Protein AF-A0A358MH42-F1 (afdb_monomer_lite)

Radius of gyration: 21.6 Å; chains: 1; bounding box: 54×31×57 Å

pLDDT: mean 80.06, std 13.06, range [44.31, 97.38]

Structure (mmCIF, N/CA/C/O backbone):
data_AF-A0A358MH42-F1
#
_entry.id   AF-A0A358MH42-F1
#
loop_
_atom_site.group_PDB
_atom_site.id
_atom_site.type_symbol
_atom_site.label_atom_id
_atom_site.label_alt_id
_atom_site.label_comp_id
_atom_site.label_asym_id
_atom_site.label_entity_id
_atom_site.label_seq_id
_atom_site.pdbx_PDB_ins_code
_atom_site.Cartn_x
_atom_site.Cartn_y
_atom_site.Cartn_z
_atom_site.occupancy
_atom_site.B_iso_or_equiv
_atom_site.auth_seq_id
_atom_site.auth_comp_id
_atom_site.auth_asym_id
_atom_site.auth_atom_id
_atom_site.pdbx_PDB_model_num
ATOM 1 N N . MET A 1 1 ? -0.714 -5.588 3.171 1.00 60.75 1 MET A N 1
ATOM 2 C CA . MET A 1 1 ? 0.429 -5.296 2.276 1.00 60.75 1 MET A CA 1
ATOM 3 C C . MET A 1 1 ? 0.662 -6.478 1.357 1.00 60.75 1 MET A C 1
ATOM 5 O O . MET A 1 1 ? 0.793 -7.595 1.853 1.00 60.75 1 MET A O 1
ATOM 9 N N . ALA A 1 2 ? 0.706 -6.250 0.047 1.00 71.06 2 ALA A N 1
ATOM 10 C CA . ALA A 1 2 ? 0.997 -7.281 -0.940 1.00 71.06 2 ALA A CA 1
ATOM 11 C C . ALA A 1 2 ? 2.429 -7.144 -1.482 1.00 71.06 2 ALA A C 1
ATOM 13 O O . ALA A 1 2 ? 2.977 -6.049 -1.606 1.00 71.06 2 ALA A O 1
ATOM 14 N N . THR A 1 3 ? 3.047 -8.280 -1.816 1.00 78.38 3 THR A N 1
ATOM 15 C CA . THR A 1 3 ? 4.240 -8.304 -2.671 1.00 78.38 3 THR A CA 1
ATOM 16 C C . THR A 1 3 ? 3.816 -8.762 -4.055 1.00 78.38 3 THR A C 1
ATOM 18 O O . THR A 1 3 ? 3.389 -9.903 -4.230 1.00 78.38 3 THR A O 1
ATOM 21 N N . ILE A 1 4 ? 3.938 -7.871 -5.030 1.00 81.44 4 ILE A N 1
ATOM 22 C CA . ILE A 1 4 ? 3.662 -8.139 -6.434 1.00 81.44 4 ILE A CA 1
ATOM 23 C C . ILE A 1 4 ? 4.980 -8.526 -7.090 1.00 81.44 4 ILE A C 1
ATOM 25 O O . ILE A 1 4 ? 5.970 -7.802 -7.008 1.00 81.44 4 ILE A O 1
ATOM 29 N N . ILE A 1 5 ? 4.997 -9.701 -7.707 1.00 80.31 5 ILE A N 1
ATOM 30 C CA . ILE A 1 5 ? 6.163 -10.217 -8.413 1.00 80.31 5 ILE A CA 1
ATOM 31 C C . ILE A 1 5 ? 5.870 -10.124 -9.899 1.00 80.31 5 ILE A C 1
ATOM 33 O O . ILE A 1 5 ? 4.836 -10.601 -10.372 1.00 80.31 5 ILE A O 1
ATOM 37 N N . GLU A 1 6 ? 6.799 -9.536 -10.630 1.00 80.94 6 GLU A N 1
ATOM 38 C CA . GLU A 1 6 ? 6.807 -9.612 -12.073 1.00 80.94 6 GLU A CA 1
ATOM 39 C C . GLU A 1 6 ? 6.957 -11.063 -12.530 1.00 80.94 6 GLU A C 1
ATOM 41 O O . GLU A 1 6 ? 7.927 -11.747 -12.205 1.00 80.94 6 GLU A O 1
ATOM 46 N N . THR A 1 7 ? 5.968 -11.561 -13.265 1.00 65.75 7 THR A N 1
ATOM 47 C CA . THR A 1 7 ? 5.968 -12.942 -13.784 1.00 65.75 7 THR A CA 1
ATOM 48 C C . THR A 1 7 ? 6.009 -13.000 -15.309 1.00 65.75 7 THR A C 1
ATOM 50 O O . THR A 1 7 ? 6.302 -14.050 -15.881 1.00 65.75 7 THR A O 1
ATOM 53 N N . THR A 1 8 ? 5.752 -11.867 -15.963 1.00 65.75 8 THR A N 1
ATOM 54 C CA . THR A 1 8 ? 5.828 -11.639 -17.410 1.00 65.75 8 THR A CA 1
ATOM 55 C C . THR A 1 8 ? 6.232 -10.190 -17.668 1.00 65.75 8 THR A C 1
ATOM 57 O O . THR A 1 8 ? 5.729 -9.319 -16.960 1.00 65.75 8 THR A O 1
ATOM 60 N N . GLU A 1 9 ? 7.054 -9.948 -18.692 1.00 64.56 9 GLU A N 1
ATOM 61 C CA . GLU A 1 9 ? 7.504 -8.612 -19.131 1.00 64.56 9 GLU A CA 1
ATOM 62 C C . GLU A 1 9 ? 6.363 -7.589 -19.101 1.00 64.56 9 GLU A C 1
ATOM 64 O O . GLU A 1 9 ? 5.323 -7.791 -19.752 1.00 64.56 9 GLU A O 1
ATOM 69 N N . ALA A 1 10 ? 6.531 -6.500 -18.350 1.00 59.22 10 ALA A N 1
ATOM 70 C CA . ALA A 1 10 ? 5.539 -5.442 -18.368 1.00 59.22 10 ALA A CA 1
ATOM 71 C C . ALA A 1 10 ? 5.624 -4.684 -19.709 1.00 59.22 10 ALA A C 1
ATOM 73 O O . ALA A 1 10 ? 6.703 -4.338 -20.180 1.00 59.22 10 ALA A O 1
ATOM 74 N N . PRO A 1 11 ? 4.500 -4.393 -20.381 1.00 61.94 11 PRO A N 1
ATOM 75 C CA . PRO A 1 11 ? 4.546 -3.573 -21.581 1.00 61.94 11 PRO A CA 1
ATOM 76 C C . PRO A 1 11 ? 4.889 -2.124 -21.213 1.00 61.94 11 PRO A C 1
ATOM 78 O O . PRO A 1 11 ? 4.261 -1.560 -20.316 1.00 61.94 11 PRO A O 1
ATOM 81 N N . PHE A 1 12 ? 5.787 -1.487 -21.979 1.00 63.41 12 PHE A N 1
ATOM 82 C CA . PHE A 1 12 ? 6.061 -0.043 -21.914 1.00 63.41 12 PHE A CA 1
ATOM 83 C C . PHE A 1 12 ? 4.844 0.778 -22.366 1.00 63.41 12 PHE A C 1
ATOM 85 O O . PHE A 1 12 ? 4.760 1.273 -23.493 1.00 63.41 12 PHE A O 1
ATOM 92 N N . SER A 1 13 ? 3.829 0.840 -21.513 1.00 62.94 13 SER A N 1
ATOM 93 C CA . SER A 1 13 ? 2.564 1.502 -21.793 1.00 62.94 13 SER A CA 1
ATOM 94 C C . SER A 1 13 ? 1.714 1.616 -20.532 1.00 62.94 13 SER A C 1
ATOM 96 O O . SER A 1 13 ? 1.881 0.883 -19.558 1.00 62.94 13 SER A O 1
ATOM 98 N N . ASN A 1 14 ? 0.700 2.469 -20.611 1.00 63.38 14 ASN A N 1
ATOM 99 C CA . ASN A 1 14 ? -0.359 2.567 -19.612 1.00 63.38 14 ASN A CA 1
ATOM 100 C C . ASN A 1 14 ? -1.286 1.332 -19.547 1.00 63.38 14 ASN A C 1
ATOM 102 O O . ASN A 1 14 ? -2.281 1.365 -18.828 1.00 63.38 14 ASN A O 1
ATOM 106 N N . THR A 1 15 ? -0.984 0.252 -20.281 1.00 72.12 15 THR A N 1
ATOM 107 C CA . THR A 1 15 ? -1.712 -1.025 -20.230 1.00 72.12 15 THR A CA 1
ATOM 108 C C . THR A 1 15 ? -1.002 -2.077 -19.376 1.00 72.12 15 THR A C 1
ATOM 110 O O . THR A 1 15 ? -1.299 -3.265 -19.512 1.00 72.12 15 THR A O 1
ATOM 113 N N . THR A 1 16 ? -0.031 -1.676 -18.546 1.00 78.94 16 THR A N 1
ATOM 114 C CA . THR A 1 16 ? 0.617 -2.592 -17.600 1.00 78.94 16 THR A CA 1
ATOM 115 C C . THR A 1 16 ? -0.416 -3.262 -16.680 1.00 78.94 16 THR A C 1
ATOM 117 O O . THR A 1 16 ? -1.332 -2.587 -16.200 1.00 78.94 16 THR A O 1
ATOM 120 N N . PRO A 1 17 ? -0.307 -4.580 -16.422 1.00 79.00 17 PRO A N 1
ATOM 121 C CA . PRO A 1 17 ? -1.162 -5.262 -15.455 1.00 79.00 17 PRO A CA 1
ATOM 122 C C . PRO A 1 17 ? -0.710 -5.033 -14.004 1.00 79.00 17 PRO A C 1
ATOM 124 O O . PRO A 1 17 ? -1.432 -5.404 -13.079 1.00 79.00 17 PRO A O 1
ATOM 127 N N . TYR A 1 18 ? 0.480 -4.462 -13.788 1.00 83.81 18 TYR A N 1
ATOM 128 C CA . TYR A 1 18 ? 1.051 -4.273 -12.461 1.00 83.81 18 TYR A CA 1
ATOM 129 C C . TYR A 1 18 ? 0.607 -2.936 -11.878 1.00 83.81 18 TYR A C 1
ATOM 131 O O . TYR A 1 18 ? 0.929 -1.880 -12.420 1.00 83.81 18 TYR A O 1
ATOM 139 N N . SER A 1 19 ? -0.115 -2.989 -10.761 1.00 85.12 19 SER A N 1
ATOM 140 C CA . SER A 1 19 ? -0.570 -1.817 -10.016 1.00 85.12 19 SER A CA 1
ATOM 141 C C . SER A 1 19 ? -0.110 -1.913 -8.571 1.00 85.12 19 SER A C 1
ATOM 143 O O . SER A 1 19 ? -0.310 -2.947 -7.945 1.00 85.12 19 SER A O 1
ATOM 145 N N . LEU A 1 20 ? 0.452 -0.833 -8.040 1.00 84.50 20 LEU A N 1
ATOM 146 C CA . LEU A 1 20 ? 0.862 -0.696 -6.647 1.00 84.50 20 LEU A CA 1
ATOM 147 C C . LEU A 1 20 ? -0.029 0.318 -5.927 1.00 84.50 20 LEU A C 1
ATOM 149 O O . LEU A 1 20 ? -0.307 1.403 -6.451 1.00 84.50 20 LEU A O 1
ATOM 153 N N . LEU A 1 21 ? -0.442 -0.037 -4.713 1.00 82.50 21 LEU A N 1
ATOM 154 C CA . LEU A 1 21 ? -1.013 0.888 -3.739 1.00 82.50 21 LEU A CA 1
ATOM 155 C C . LEU A 1 21 ? 0.066 1.303 -2.721 1.00 82.50 21 LEU A C 1
ATOM 157 O O . LEU A 1 21 ? 1.046 0.574 -2.537 1.00 82.50 21 LEU A O 1
ATOM 161 N N . PRO A 1 22 ? -0.086 2.455 -2.039 1.00 81.38 22 PRO A N 1
ATOM 162 C CA . PRO A 1 22 ? 0.751 2.793 -0.890 1.00 81.38 22 PRO A CA 1
ATOM 163 C C . PRO A 1 22 ? 0.807 1.647 0.136 1.00 81.38 22 PRO A C 1
ATOM 165 O O . PRO A 1 22 ? -0.223 1.154 0.586 1.00 81.38 22 PRO A O 1
ATOM 168 N N . GLY A 1 23 ? 2.018 1.213 0.493 1.00 77.25 23 GLY A N 1
ATOM 169 C CA . GLY A 1 23 ? 2.292 0.075 1.378 1.00 77.25 23 GLY A CA 1
ATOM 170 C C . GLY A 1 23 ? 2.602 -1.248 0.663 1.00 77.25 23 GLY A C 1
ATOM 171 O O . GLY A 1 23 ? 3.069 -2.187 1.311 1.00 77.25 23 GLY A O 1
ATOM 172 N N . ASP A 1 24 ? 2.393 -1.340 -0.651 1.00 82.06 24 ASP A N 1
ATOM 173 C CA . ASP A 1 24 ? 2.756 -2.522 -1.435 1.00 82.06 24 ASP A CA 1
ATOM 174 C C . ASP A 1 24 ? 4.220 -2.489 -1.896 1.00 82.06 24 ASP A C 1
ATOM 176 O O . ASP A 1 24 ? 4.858 -1.439 -2.019 1.00 82.06 24 ASP A O 1
ATOM 180 N N . ASN A 1 25 ? 4.751 -3.678 -2.184 1.00 85.69 25 ASN A N 1
ATOM 181 C CA . ASN A 1 25 ? 6.081 -3.854 -2.755 1.00 85.69 25 ASN A CA 1
ATOM 182 C C . ASN A 1 25 ? 5.980 -4.551 -4.110 1.00 85.69 25 ASN A C 1
ATOM 184 O O . ASN A 1 25 ? 5.266 -5.539 -4.263 1.00 85.69 25 ASN A O 1
ATOM 188 N N . PHE A 1 26 ? 6.755 -4.083 -5.074 1.00 89.19 26 PHE A N 1
ATOM 189 C CA . PHE A 1 26 ? 6.978 -4.732 -6.354 1.00 89.19 26 PHE A CA 1
ATOM 190 C C . PHE A 1 26 ? 8.376 -5.338 -6.381 1.00 89.19 26 PHE A C 1
ATOM 192 O O . PHE A 1 26 ? 9.325 -4.716 -5.902 1.00 89.19 26 PHE A O 1
ATOM 199 N N . ARG A 1 27 ? 8.524 -6.519 -6.977 1.00 88.12 27 ARG A N 1
ATOM 200 C CA . ARG A 1 27 ? 9.821 -7.106 -7.323 1.00 88.12 27 ARG A CA 1
ATOM 201 C C . ARG A 1 27 ? 9.825 -7.473 -8.797 1.00 88.12 27 ARG A C 1
ATOM 203 O O . ARG A 1 27 ? 8.953 -8.225 -9.226 1.00 88.12 27 ARG A O 1
ATOM 210 N N . GLY A 1 28 ? 10.822 -6.979 -9.518 1.00 86.12 28 GLY A N 1
ATOM 211 C CA . GLY A 1 28 ? 10.985 -7.210 -10.949 1.00 86.12 28 GLY A CA 1
ATOM 212 C C . GLY A 1 28 ? 12.426 -7.493 -11.332 1.00 86.12 28 GLY A C 1
ATOM 213 O O . GLY A 1 28 ? 13.344 -7.419 -10.500 1.00 86.12 28 GLY A O 1
ATOM 214 N N . THR A 1 29 ? 12.616 -7.828 -12.600 1.00 81.69 29 THR A N 1
ATOM 215 C CA . THR A 1 29 ? 13.941 -8.038 -13.176 1.00 81.69 29 THR A CA 1
ATOM 216 C C . THR A 1 29 ? 14.040 -7.299 -14.485 1.00 81.69 29 THR A C 1
ATOM 218 O O . THR A 1 29 ? 13.351 -7.661 -15.423 1.00 81.69 29 THR A O 1
ATOM 221 N N . VAL A 1 30 ? 14.993 -6.378 -14.580 1.00 78.00 30 VAL A N 1
ATOM 222 C CA . VAL A 1 30 ? 15.308 -5.739 -15.852 1.00 78.00 30 VAL A CA 1
ATOM 223 C C . VAL A 1 30 ? 16.603 -6.298 -16.416 1.00 78.00 30 VAL A C 1
ATOM 225 O O . VAL A 1 30 ? 17.635 -6.331 -15.740 1.00 78.00 30 VAL A O 1
ATOM 228 N N . GLY A 1 31 ? 16.575 -6.762 -17.659 1.00 65.50 31 GLY A N 1
ATOM 229 C CA . GLY A 1 31 ? 17.572 -7.678 -18.183 1.00 65.50 31 GLY A CA 1
ATOM 230 C C . GLY A 1 31 ? 17.871 -7.624 -19.668 1.00 65.50 31 GLY A C 1
ATOM 231 O O . GLY A 1 31 ? 18.372 -8.613 -20.188 1.00 65.50 31 GLY A O 1
ATOM 232 N N . SER A 1 32 ? 17.660 -6.515 -20.375 1.00 66.38 32 SER A N 1
ATOM 233 C CA . SER A 1 32 ? 18.262 -6.292 -21.701 1.00 66.38 32 SER A CA 1
ATOM 234 C C . SER A 1 32 ? 18.071 -4.851 -22.186 1.00 66.38 32 SER A C 1
ATOM 236 O O . SER A 1 32 ? 17.330 -4.072 -21.596 1.00 66.38 32 SER A O 1
ATOM 238 N N . PHE A 1 33 ? 18.741 -4.474 -23.281 1.00 59.78 33 PHE A N 1
ATOM 239 C CA . PHE A 1 33 ? 18.420 -3.231 -23.989 1.00 59.78 33 PHE A CA 1
ATOM 240 C C . PHE A 1 33 ? 17.019 -3.366 -24.61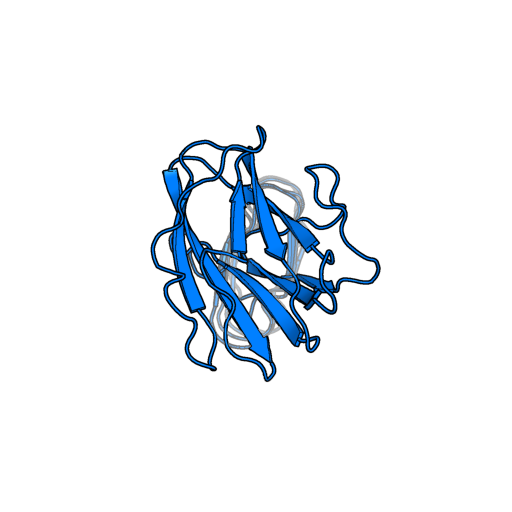1 1.00 59.78 33 PHE A C 1
ATOM 242 O O . PHE A 1 33 ? 16.851 -4.120 -25.567 1.00 59.78 33 PHE A O 1
ATOM 249 N N . GLY A 1 34 ? 16.036 -2.631 -24.084 1.00 64.31 34 GLY A N 1
ATOM 250 C CA . GLY A 1 34 ? 14.649 -2.634 -24.572 1.00 64.31 34 GLY A CA 1
ATOM 251 C C . GLY A 1 34 ? 13.634 -3.283 -23.631 1.00 64.31 34 GLY A C 1
ATOM 252 O O . GLY A 1 34 ? 12.441 -3.107 -23.859 1.00 64.31 34 GLY A O 1
ATOM 253 N N . ASP A 1 35 ? 14.109 -3.951 -22.584 1.00 75.00 35 ASP A N 1
ATOM 254 C CA . ASP A 1 35 ? 13.300 -4.370 -21.443 1.00 75.00 35 ASP A CA 1
ATOM 255 C C . ASP A 1 35 ? 12.886 -3.130 -20.635 1.00 75.00 35 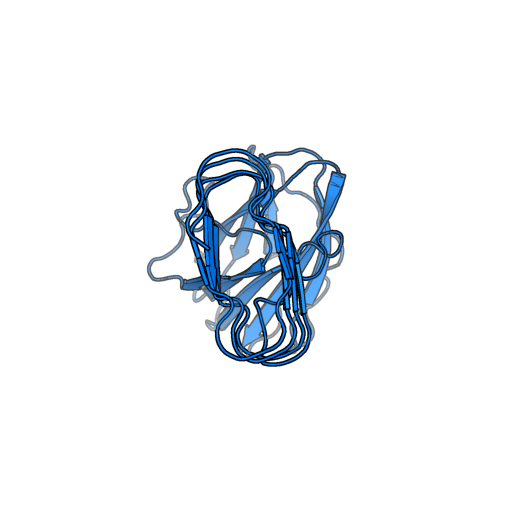ASP A C 1
ATOM 257 O O . ASP A 1 35 ? 13.716 -2.245 -20.387 1.00 75.00 35 ASP A O 1
ATOM 261 N N . GLN A 1 36 ? 11.597 -2.994 -20.340 1.00 80.50 36 GLN A N 1
ATOM 262 C CA . GLN A 1 36 ? 11.037 -1.821 -19.683 1.00 80.50 36 GLN A CA 1
ATOM 263 C C . GLN A 1 36 ? 9.832 -2.201 -18.843 1.00 80.50 36 GLN A C 1
ATOM 265 O O . GLN A 1 36 ? 8.755 -2.455 -19.378 1.00 80.50 36 GLN A O 1
ATOM 270 N N . ASP A 1 37 ? 9.980 -2.053 -17.537 1.00 83.94 37 ASP A N 1
ATOM 271 C CA . ASP A 1 37 ? 8.937 -2.419 -16.603 1.00 83.94 37 ASP A CA 1
ATOM 272 C C . ASP A 1 37 ? 8.159 -1.182 -16.197 1.00 83.94 37 ASP A C 1
ATOM 274 O O . ASP A 1 37 ? 8.671 -0.309 -15.491 1.00 83.94 37 ASP A O 1
ATOM 278 N N . THR A 1 38 ? 6.915 -1.082 -16.658 1.00 87.50 38 THR A N 1
ATOM 279 C CA . THR A 1 38 ? 5.987 -0.032 -16.241 1.00 87.50 38 THR A CA 1
ATOM 280 C C . THR A 1 38 ? 5.061 -0.558 -15.145 1.00 87.50 38 THR A C 1
ATOM 282 O O . THR A 1 38 ? 4.426 -1.596 -15.303 1.00 87.50 38 THR A O 1
ATOM 285 N N . ILE A 1 39 ? 4.934 0.185 -14.049 1.00 89.44 39 ILE A N 1
ATOM 286 C CA . ILE A 1 39 ? 4.094 -0.117 -12.888 1.00 89.44 39 ILE A CA 1
ATOM 287 C C . ILE A 1 39 ? 3.137 1.056 -12.668 1.00 89.44 39 ILE A C 1
ATOM 289 O O . ILE A 1 39 ? 3.568 2.206 -12.570 1.00 89.44 39 ILE A O 1
ATOM 293 N N . ALA A 1 40 ? 1.839 0.774 -12.595 1.00 89.56 40 ALA A N 1
ATOM 294 C CA . ALA A 1 40 ? 0.808 1.754 -12.280 1.00 89.56 40 ALA A CA 1
ATOM 295 C C . ALA A 1 40 ? 0.788 2.060 -10.774 1.00 89.56 40 ALA A C 1
ATOM 297 O O . ALA A 1 40 ? 0.828 1.153 -9.952 1.00 89.56 40 ALA A O 1
ATOM 298 N N . LEU A 1 41 ? 0.691 3.334 -10.407 1.00 89.06 41 LEU A N 1
ATOM 299 C CA . LEU A 1 41 ? 0.581 3.827 -9.036 1.00 89.06 41 LEU A CA 1
ATOM 300 C C . LEU A 1 41 ? -0.714 4.636 -8.924 1.00 89.06 41 LEU A C 1
ATOM 302 O O . LEU A 1 41 ? -0.873 5.628 -9.636 1.00 89.06 41 LEU A O 1
ATOM 306 N N . SER A 1 42 ? -1.635 4.242 -8.047 1.00 85.38 42 SER A N 1
ATOM 307 C CA . SER A 1 42 ? -2.878 4.997 -7.816 1.00 85.38 42 SER A CA 1
ATOM 308 C C . SER A 1 42 ? -2.693 5.978 -6.660 1.00 85.38 42 SER A C 1
ATOM 310 O O . SER A 1 42 ? -2.567 5.546 -5.519 1.00 85.38 42 SER A O 1
ATOM 312 N N . LEU A 1 43 ? -2.662 7.282 -6.953 1.00 86.31 43 LEU A N 1
ATOM 313 C CA . LEU A 1 43 ? -2.287 8.336 -6.001 1.00 86.31 43 LEU A CA 1
ATOM 314 C C . LEU A 1 43 ? -3.381 9.402 -5.863 1.00 86.31 43 LEU A C 1
ATOM 316 O O . LEU A 1 43 ? -4.148 9.649 -6.799 1.00 86.31 43 LEU A O 1
ATOM 320 N N . LEU A 1 44 ? -3.437 10.058 -4.704 1.00 83.56 44 LEU A N 1
ATOM 321 C CA . LEU A 1 44 ? -4.395 11.117 -4.378 1.00 83.56 44 LEU A CA 1
ATOM 322 C C . LEU A 1 44 ? -3.742 12.501 -4.483 1.00 83.56 44 LEU A C 1
ATOM 324 O O . LEU A 1 44 ? -2.602 12.690 -4.074 1.00 83.56 44 LEU A O 1
ATOM 328 N N . ALA A 1 45 ? -4.464 13.481 -5.035 1.00 8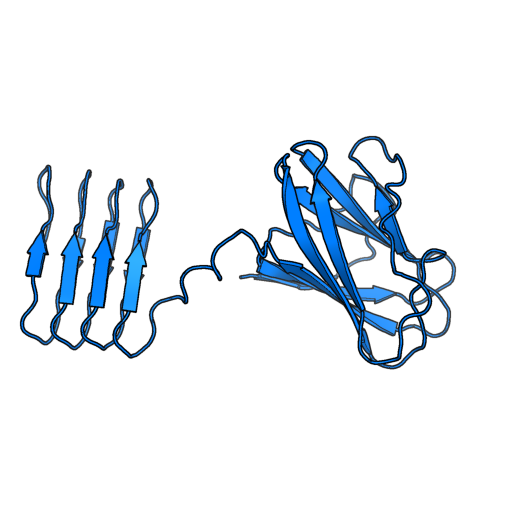3.75 45 ALA A N 1
ATOM 329 C CA . ALA A 1 45 ? -3.980 14.853 -5.185 1.00 83.75 45 ALA A CA 1
ATOM 330 C C . ALA A 1 45 ? -3.583 15.469 -3.840 1.00 83.75 45 ALA A C 1
ATOM 332 O O . ALA A 1 45 ? -4.373 15.456 -2.902 1.00 83.75 45 ALA A O 1
ATOM 333 N N . GLY A 1 46 ? -2.421 16.116 -3.795 1.00 81.25 46 GLY A N 1
ATOM 334 C CA . GLY A 1 46 ? -1.945 16.847 -2.621 1.00 81.25 46 GLY A CA 1
ATOM 335 C C . GLY A 1 46 ? -1.210 15.988 -1.592 1.00 81.25 46 GLY A C 1
ATOM 336 O O . GLY A 1 46 ? -0.466 16.551 -0.791 1.00 81.25 46 GLY A O 1
ATOM 337 N N . GLU A 1 47 ? -1.330 14.662 -1.667 1.00 82.81 47 GLU A N 1
ATOM 338 C CA . GLU A 1 47 ? -0.601 13.740 -0.798 1.00 82.81 47 GLU A CA 1
ATOM 339 C C . GLU A 1 47 ? 0.856 13.602 -1.238 1.00 82.81 47 GLU A C 1
ATOM 341 O O . GLU A 1 47 ? 1.178 13.657 -2.433 1.00 82.81 47 GLU A O 1
ATOM 346 N N . THR A 1 48 ? 1.752 13.449 -0.261 1.00 84.75 48 THR A N 1
ATOM 347 C CA . THR A 1 48 ? 3.185 13.262 -0.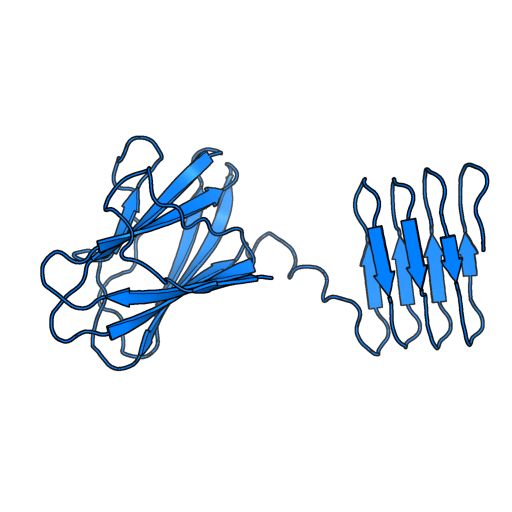503 1.00 84.75 48 THR A CA 1
ATOM 348 C C . THR A 1 48 ? 3.555 11.824 -0.228 1.00 84.75 48 THR A C 1
ATOM 350 O O . THR A 1 48 ? 3.486 11.391 0.908 1.00 84.75 48 THR A O 1
ATOM 353 N N . TYR A 1 49 ? 4.010 11.128 -1.263 1.00 85.44 49 TYR A N 1
ATOM 354 C CA . TYR A 1 49 ? 4.446 9.740 -1.222 1.00 85.44 49 TYR A CA 1
ATOM 355 C C . TYR A 1 49 ? 5.966 9.651 -1.160 1.00 85.44 49 TYR A C 1
ATOM 357 O O . TYR A 1 49 ? 6.666 10.476 -1.744 1.00 85.44 49 TYR A O 1
ATOM 365 N N . GLU A 1 50 ? 6.488 8.632 -0.499 1.00 86.25 50 GLU A N 1
ATOM 366 C CA . GLU A 1 50 ? 7.886 8.238 -0.537 1.00 86.25 50 GLU A CA 1
ATOM 367 C C . GLU A 1 50 ? 8.022 7.016 -1.456 1.00 86.25 50 GLU A C 1
ATOM 369 O O . GLU A 1 50 ? 7.417 5.971 -1.241 1.00 86.25 50 GLU A O 1
ATOM 374 N N . ILE A 1 51 ? 8.792 7.160 -2.530 1.00 86.94 51 ILE A N 1
ATOM 375 C CA . ILE A 1 51 ? 9.026 6.114 -3.525 1.00 86.94 51 ILE A CA 1
ATOM 376 C C . ILE A 1 51 ? 10.442 5.596 -3.321 1.00 86.94 51 ILE A C 1
ATOM 378 O O . ILE A 1 51 ? 11.393 6.370 -3.455 1.00 86.94 51 ILE A O 1
ATOM 382 N N . SER A 1 52 ? 10.587 4.302 -3.033 1.00 85.62 52 SER A N 1
ATOM 383 C CA . SER A 1 52 ? 11.881 3.645 -2.863 1.00 85.62 52 SER A CA 1
ATOM 384 C C . SER A 1 52 ? 12.141 2.621 -3.962 1.00 85.62 52 SER A C 1
ATOM 386 O O . SER A 1 52 ? 11.290 1.802 -4.291 1.00 85.62 52 SER A O 1
ATOM 388 N N . LEU A 1 53 ? 13.340 2.654 -4.530 1.00 84.69 53 LEU A N 1
ATOM 389 C CA . LEU A 1 53 ? 13.832 1.731 -5.541 1.00 84.69 53 LEU A CA 1
ATOM 390 C C . LEU A 1 53 ? 15.152 1.136 -5.059 1.00 84.69 53 LEU A C 1
ATOM 392 O O . LEU A 1 53 ? 16.140 1.850 -4.893 1.00 84.69 53 LEU A O 1
ATOM 396 N N . VAL A 1 54 ? 15.200 -0.178 -4.884 1.00 82.25 54 VAL A N 1
ATOM 397 C CA . VAL A 1 54 ? 16.398 -0.900 -4.446 1.00 82.25 54 VAL A CA 1
ATOM 398 C C . VAL A 1 54 ? 16.793 -1.902 -5.520 1.00 82.25 54 VAL A C 1
ATOM 400 O O . VAL A 1 54 ? 15.960 -2.659 -5.995 1.00 82.25 54 VAL A O 1
ATOM 403 N N . SER A 1 55 ? 18.065 -1.921 -5.909 1.00 77.25 55 SER A N 1
ATOM 404 C CA . SER A 1 55 ? 18.609 -2.863 -6.895 1.00 77.25 55 SER A CA 1
ATOM 405 C C . SER A 1 55 ? 19.552 -3.860 -6.231 1.00 77.25 55 SER A C 1
ATOM 407 O O . SER A 1 55 ? 20.418 -3.444 -5.455 1.00 77.25 55 SER A O 1
ATOM 409 N N . SER A 1 56 ? 19.479 -5.142 -6.585 1.00 70.19 56 SER A N 1
ATOM 410 C CA . SER A 1 56 ? 20.474 -6.125 -6.151 1.00 70.19 56 SER A CA 1
ATOM 411 C C . SER A 1 56 ? 21.621 -6.216 -7.175 1.00 70.19 56 SER A C 1
ATOM 413 O O . SER A 1 56 ? 21.497 -6.753 -8.269 1.00 70.19 56 SER A O 1
ATOM 415 N N . GLY A 1 57 ? 22.787 -5.664 -6.825 1.00 57.62 57 GLY A N 1
ATOM 416 C CA . GLY A 1 57 ? 24.055 -6.051 -7.459 1.00 57.62 57 GLY A CA 1
ATOM 417 C C . GLY A 1 57 ? 24.555 -5.277 -8.689 1.00 57.62 57 GLY A C 1
ATOM 418 O O . GLY A 1 57 ? 25.620 -5.645 -9.182 1.00 57.62 57 GLY A O 1
ATOM 419 N N . ILE A 1 58 ? 23.901 -4.208 -9.173 1.00 53.44 58 ILE A N 1
ATOM 420 C CA . ILE A 1 58 ? 24.452 -3.356 -10.256 1.00 53.44 58 ILE A CA 1
ATOM 421 C C . ILE A 1 58 ? 24.197 -1.856 -10.006 1.00 53.44 58 ILE A C 1
ATOM 423 O O . ILE A 1 58 ? 23.164 -1.456 -9.483 1.00 53.44 58 ILE A O 1
ATOM 427 N N . THR A 1 59 ? 25.173 -1.022 -10.379 1.00 56.56 59 THR A N 1
ATOM 428 C CA . THR A 1 59 ? 25.171 0.455 -10.367 1.00 56.56 59 THR A CA 1
ATOM 429 C C . THR A 1 59 ? 24.699 1.050 -11.709 1.00 56.56 59 THR A C 1
ATOM 431 O O . THR A 1 59 ? 25.150 0.564 -12.743 1.00 56.56 59 THR A O 1
ATOM 434 N N . PRO A 1 60 ? 24.051 2.226 -11.761 1.00 59.44 60 PRO A N 1
ATOM 435 C CA . PRO A 1 60 ? 22.839 2.569 -11.044 1.00 59.44 60 PRO A CA 1
ATOM 436 C C . PRO A 1 60 ? 21.685 2.923 -11.986 1.00 59.44 60 PRO A C 1
ATOM 438 O O . PRO A 1 60 ? 21.871 3.618 -12.992 1.00 59.44 60 PRO A O 1
ATOM 441 N N . PHE A 1 61 ? 20.469 2.568 -11.572 1.00 61.66 61 PHE A N 1
ATOM 442 C CA . PHE A 1 61 ? 19.287 3.289 -12.026 1.00 61.66 61 PHE A CA 1
ATOM 443 C C . PHE A 1 61 ? 19.537 4.797 -11.851 1.00 61.66 61 PHE A C 1
ATOM 445 O O 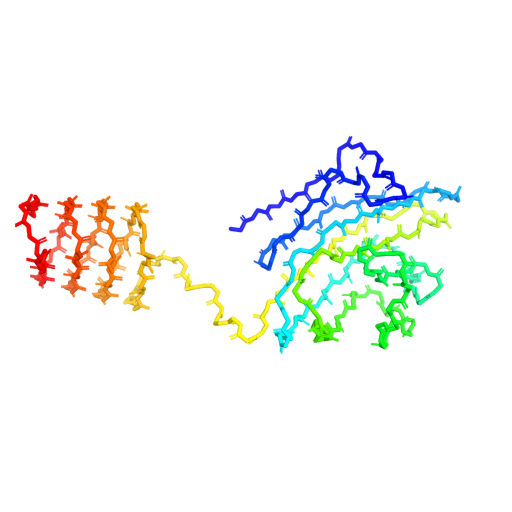. PHE A 1 61 ? 20.111 5.250 -10.862 1.00 61.66 61 PHE A O 1
ATOM 452 N N . ASN A 1 62 ? 19.229 5.587 -12.865 1.00 61.72 62 ASN A N 1
ATOM 453 C CA . ASN A 1 62 ? 19.413 7.033 -12.839 1.00 61.72 62 ASN A CA 1
ATOM 454 C C . ASN A 1 62 ? 18.271 7.675 -13.626 1.00 61.72 62 ASN A C 1
ATOM 456 O O . ASN A 1 62 ? 17.478 6.966 -14.244 1.00 61.72 62 ASN A O 1
ATOM 460 N N . SER A 1 63 ? 18.192 9.005 -13.638 1.00 60.50 63 SER A N 1
ATOM 461 C CA . SER A 1 63 ? 17.132 9.735 -14.350 1.00 60.50 63 SER A CA 1
ATOM 462 C C . SER A 1 63 ? 17.063 9.472 -15.866 1.00 60.50 63 SER A C 1
ATOM 464 O O . SER A 1 63 ? 16.137 9.943 -16.515 1.00 60.50 63 SER A O 1
ATOM 466 N N . GLY A 1 64 ? 18.044 8.780 -16.455 1.00 69.62 64 GLY A N 1
ATOM 467 C CA . GLY A 1 64 ? 18.011 8.307 -17.841 1.00 69.62 64 GLY A CA 1
ATOM 468 C C . GLY A 1 64 ? 17.347 6.940 -18.040 1.00 69.62 64 GLY A C 1
ATOM 469 O O . GLY A 1 64 ? 17.061 6.586 -19.177 1.00 69.62 64 GLY A O 1
ATOM 470 N N . ASN A 1 65 ? 17.093 6.185 -16.968 1.00 75.75 65 ASN A N 1
ATOM 471 C CA . ASN A 1 65 ? 16.558 4.818 -17.015 1.00 75.75 65 ASN A CA 1
ATOM 472 C C . ASN A 1 65 ? 15.391 4.604 -16.037 1.00 75.75 65 ASN A C 1
ATOM 474 O O . ASN A 1 65 ? 14.898 3.489 -15.916 1.00 75.75 65 ASN A O 1
ATOM 478 N N . VAL A 1 66 ? 14.964 5.644 -15.321 1.00 81.19 66 VAL A N 1
ATOM 479 C CA . VAL A 1 66 ? 13.802 5.611 -14.429 1.00 81.19 66 VAL A CA 1
ATOM 480 C C . VAL A 1 66 ? 12.960 6.847 -14.677 1.00 81.19 66 VAL A C 1
ATOM 482 O O . VAL A 1 66 ? 13.475 7.967 -14.662 1.00 81.19 66 VAL A O 1
ATOM 485 N N . PHE A 1 67 ? 11.665 6.637 -14.888 1.00 83.38 67 PHE A N 1
ATOM 486 C CA . PHE A 1 67 ? 10.726 7.695 -15.237 1.00 83.38 67 PHE A CA 1
ATOM 487 C C . PHE A 1 67 ? 9.440 7.548 -14.442 1.00 83.38 67 PHE A C 1
ATOM 489 O O . PHE A 1 67 ? 8.927 6.446 -14.282 1.00 83.38 67 PHE A O 1
ATOM 496 N N . LEU A 1 68 ? 8.883 8.674 -14.008 1.00 87.69 68 LEU A N 1
ATOM 497 C CA . LEU A 1 68 ? 7.492 8.752 -13.592 1.00 87.69 68 LEU A CA 1
ATOM 498 C C . LEU A 1 68 ? 6.731 9.493 -14.683 1.00 87.69 68 LEU A C 1
ATOM 500 O O . LEU A 1 68 ? 7.185 10.537 -15.154 1.00 87.69 68 LEU A O 1
ATOM 504 N N . THR A 1 69 ? 5.589 8.966 -15.093 1.00 88.12 69 THR A N 1
ATOM 505 C CA . THR A 1 69 ? 4.696 9.638 -16.039 1.00 88.12 69 THR A CA 1
ATOM 506 C C . THR A 1 69 ? 3.293 9.756 -15.467 1.00 88.12 69 THR A C 1
ATOM 508 O O . THR A 1 69 ? 2.890 8.951 -14.628 1.00 88.12 69 THR A O 1
ATOM 511 N N . ASP A 1 70 ? 2.554 10.779 -15.885 1.00 85.50 70 ASP A N 1
ATOM 512 C CA . ASP A 1 70 ? 1.117 10.857 -15.619 1.00 85.50 70 ASP A CA 1
ATOM 513 C C . ASP A 1 70 ? 0.322 9.899 -16.532 1.00 85.50 70 ASP A C 1
ATOM 515 O O . ASP A 1 70 ? 0.867 9.244 -17.427 1.00 85.50 70 ASP A O 1
ATOM 519 N N . GLY A 1 71 ? -1.000 9.851 -16.348 1.00 77.94 71 GLY A N 1
ATOM 520 C CA . GLY A 1 71 ? -1.904 9.070 -17.199 1.00 77.94 71 GLY A CA 1
ATOM 521 C C . GLY A 1 71 ? -1.934 9.469 -18.682 1.00 77.94 71 GLY A C 1
ATOM 522 O O . GLY A 1 71 ? -2.529 8.756 -19.491 1.00 77.94 71 GLY A O 1
ATOM 523 N N . LEU A 1 72 ? -1.294 10.583 -19.049 1.00 80.56 72 LEU A N 1
ATOM 524 C CA . LEU A 1 72 ? -1.163 11.103 -20.411 1.00 80.56 72 LEU A CA 1
ATOM 525 C C . LEU A 1 72 ? 0.253 10.901 -20.981 1.00 80.56 72 LEU A C 1
ATOM 527 O O . LEU A 1 72 ? 0.561 11.430 -22.050 1.00 80.56 72 LEU A O 1
ATOM 531 N N . SER A 1 73 ? 1.103 10.130 -20.292 1.00 78.50 73 SER A N 1
ATOM 532 C CA . SER A 1 73 ? 2.504 9.875 -20.654 1.00 78.50 73 SER A CA 1
ATOM 533 C C . SER A 1 73 ? 3.411 11.113 -20.607 1.00 78.50 73 SER A C 1
ATOM 535 O O . SER A 1 73 ? 4.508 11.105 -21.171 1.00 78.50 73 SER A O 1
ATOM 537 N N . THR A 1 74 ? 3.000 12.177 -19.913 1.00 84.19 74 THR A N 1
ATOM 538 C CA . THR A 1 74 ? 3.870 13.320 -19.624 1.00 84.19 74 THR A CA 1
ATOM 539 C C . THR A 1 74 ? 4.897 12.899 -18.586 1.00 84.19 74 THR A C 1
ATOM 541 O O . THR A 1 74 ? 4.529 12.464 -17.496 1.00 84.19 74 THR A O 1
ATOM 544 N N . VAL A 1 75 ? 6.187 13.049 -18.895 1.00 82.81 75 VAL A N 1
ATOM 545 C CA . VAL A 1 75 ? 7.258 12.786 -17.924 1.00 82.81 75 VAL A CA 1
ATOM 546 C C . VAL A 1 75 ? 7.183 13.806 -16.798 1.00 82.81 75 VAL A C 1
ATOM 548 O O . VAL A 1 75 ? 7.298 15.013 -17.019 1.00 82.81 75 VAL A O 1
ATOM 551 N N . ILE A 1 76 ? 7.028 13.298 -15.584 1.00 82.31 76 ILE A N 1
ATOM 552 C CA . ILE A 1 76 ? 7.080 14.071 -14.358 1.00 82.31 76 ILE A CA 1
ATOM 553 C C . ILE A 1 76 ? 8.529 14.047 -13.875 1.00 82.31 76 ILE A C 1
ATOM 555 O O . ILE A 1 76 ? 9.059 12.972 -13.580 1.00 82.31 76 ILE A O 1
ATOM 559 N N . PRO A 1 77 ? 9.201 15.206 -13.795 1.00 69.69 77 PRO A N 1
ATOM 560 C CA . PRO A 1 77 ? 10.550 15.270 -13.269 1.00 69.69 77 PRO A CA 1
ATOM 561 C C . PRO A 1 77 ? 10.511 14.970 -11.771 1.00 69.69 77 PRO A C 1
ATOM 563 O O . PRO A 1 77 ? 10.237 15.841 -10.948 1.00 69.69 77 PRO A O 1
ATOM 566 N N . VAL A 1 78 ? 10.794 13.723 -11.415 1.00 66.38 78 VAL A N 1
ATOM 567 C CA . VAL A 1 78 ? 11.050 13.346 -10.029 1.00 66.38 78 VAL A CA 1
ATOM 568 C C . VAL A 1 78 ? 12.511 13.673 -9.752 1.00 66.38 78 VAL A C 1
ATOM 570 O O . VAL A 1 78 ? 13.432 13.035 -10.270 1.00 66.38 78 VAL A O 1
ATOM 573 N N . PHE A 1 79 ? 12.735 14.753 -9.009 1.00 55.09 79 PHE A N 1
ATOM 574 C CA . PHE A 1 79 ? 14.079 15.204 -8.682 1.00 55.09 79 PHE A CA 1
ATOM 575 C C . PHE A 1 79 ? 14.766 14.197 -7.753 1.00 55.09 79 PHE A C 1
ATOM 577 O O . PHE A 1 79 ? 14.191 13.741 -6.770 1.00 55.09 79 PHE A O 1
ATOM 584 N N . GLY A 1 80 ? 16.028 13.893 -8.064 1.00 52.28 80 GLY A N 1
ATOM 585 C CA . GLY A 1 80 ? 16.956 13.242 -7.142 1.00 52.28 80 GLY A CA 1
ATOM 586 C C . GLY A 1 80 ? 17.449 11.847 -7.535 1.00 52.28 80 GLY A C 1
ATOM 587 O O . GLY A 1 80 ? 18.369 11.376 -6.878 1.00 52.28 80 GLY A O 1
ATOM 588 N N . PHE A 1 81 ? 16.980 11.224 -8.627 1.00 53.44 81 PHE A N 1
ATOM 589 C CA . PHE A 1 81 ? 17.606 10.008 -9.196 1.00 53.44 81 PHE A CA 1
ATOM 590 C C . PHE A 1 81 ? 19.006 10.285 -9.805 1.00 53.44 81 PHE A C 1
ATOM 592 O O . PHE A 1 81 ? 19.409 9.699 -10.815 1.00 53.44 81 PHE A O 1
ATOM 599 N N . SER A 1 82 ? 19.763 11.229 -9.243 1.00 48.16 82 SER A N 1
ATOM 600 C CA . SER A 1 82 ? 21.152 11.488 -9.593 1.00 48.16 82 SER A CA 1
ATOM 601 C C . SER A 1 82 ? 22.018 10.402 -8.959 1.00 48.16 82 SER A C 1
ATOM 603 O O . SER A 1 82 ? 22.268 10.436 -7.758 1.00 48.16 82 SER A O 1
ATOM 605 N N . SER A 1 83 ? 22.437 9.444 -9.792 1.00 50.91 83 SER A N 1
ATOM 606 C CA . SER A 1 83 ? 23.340 8.324 -9.489 1.00 50.91 83 SER A CA 1
ATOM 607 C C . SER A 1 83 ? 22.991 7.552 -8.212 1.00 50.91 83 SER A C 1
ATOM 609 O O . SER A 1 83 ? 23.469 7.896 -7.131 1.00 50.91 83 SER A O 1
ATOM 611 N N . LEU A 1 84 ? 22.211 6.472 -8.339 1.00 52.09 84 LEU A N 1
ATOM 612 C CA . LEU A 1 84 ? 22.014 5.537 -7.232 1.00 52.09 84 LEU A CA 1
ATOM 613 C C . LEU A 1 84 ? 23.384 5.067 -6.691 1.00 52.09 84 LEU A C 1
ATOM 615 O O . LEU A 1 84 ? 24.197 4.474 -7.398 1.00 52.09 84 LEU A O 1
ATOM 619 N N . ALA A 1 85 ? 23.678 5.338 -5.421 1.00 48.06 85 ALA A N 1
ATOM 620 C CA . ALA A 1 85 ? 24.681 4.545 -4.718 1.00 48.06 85 ALA A CA 1
ATOM 621 C C . ALA A 1 85 ? 24.117 3.120 -4.555 1.00 48.06 85 ALA A C 1
ATOM 623 O O . ALA A 1 85 ? 22.902 2.935 -4.546 1.00 48.06 85 ALA A O 1
ATOM 624 N N . ALA A 1 86 ? 24.982 2.110 -4.450 1.00 50.09 86 ALA A N 1
ATOM 625 C CA . ALA A 1 86 ? 24.667 0.673 -4.508 1.00 50.09 86 ALA A CA 1
ATOM 626 C C . ALA A 1 86 ? 23.744 0.108 -3.389 1.00 50.09 86 ALA A C 1
ATOM 628 O O . ALA A 1 86 ? 23.786 -1.085 -3.104 1.00 50.09 86 ALA A O 1
ATOM 629 N N . THR A 1 87 ? 22.931 0.939 -2.738 1.00 56.56 87 THR A N 1
ATOM 630 C CA . THR A 1 87 ? 22.104 0.627 -1.559 1.00 56.56 87 THR A CA 1
ATOM 631 C C . THR A 1 87 ? 20.619 0.972 -1.729 1.00 56.56 87 THR A C 1
ATOM 633 O O . THR A 1 87 ? 19.851 0.771 -0.797 1.00 56.56 87 THR A O 1
ATOM 636 N N . GLY A 1 88 ? 20.202 1.437 -2.911 1.00 69.19 88 GLY A N 1
ATOM 637 C CA . GLY A 1 88 ? 18.830 1.871 -3.183 1.00 69.19 88 GLY A CA 1
ATOM 638 C C . GLY A 1 88 ? 18.651 3.385 -3.089 1.00 69.19 88 GLY A C 1
ATOM 639 O O . GLY A 1 88 ? 19.547 4.110 -2.652 1.00 69.19 88 GLY A O 1
ATOM 640 N N . TYR A 1 89 ? 17.510 3.867 -3.564 1.00 76.88 89 TYR A N 1
ATOM 641 C CA . TYR A 1 89 ? 17.171 5.279 -3.619 1.00 76.88 89 TYR A CA 1
ATOM 642 C C . TYR A 1 89 ? 15.733 5.521 -3.251 1.00 76.88 89 TYR A C 1
ATOM 644 O O . TYR A 1 89 ? 14.846 4.794 -3.673 1.00 76.88 89 TYR A O 1
ATOM 652 N N . THR A 1 90 ? 15.537 6.605 -2.525 1.00 80.00 90 THR A N 1
ATOM 653 C CA . THR A 1 90 ? 14.254 7.019 -2.005 1.00 80.00 90 THR A CA 1
ATOM 654 C C . THR A 1 90 ? 14.038 8.484 -2.354 1.00 80.00 90 THR A C 1
ATOM 656 O O . THR A 1 90 ? 14.959 9.296 -2.225 1.00 80.00 90 THR A O 1
ATOM 659 N N . THR A 1 91 ? 12.827 8.830 -2.778 1.00 80.44 91 THR A N 1
ATOM 660 C CA . THR A 1 91 ? 12.436 10.211 -3.081 1.00 80.44 91 THR A CA 1
ATOM 661 C C . THR A 1 91 ? 11.013 10.503 -2.669 1.00 80.44 91 THR A C 1
ATOM 663 O O . THR A 1 91 ? 10.182 9.600 -2.645 1.00 80.44 91 THR A O 1
ATOM 666 N N . SER A 1 92 ? 10.729 11.770 -2.380 1.00 84.06 92 SER A N 1
ATOM 667 C CA . SER A 1 92 ? 9.370 12.226 -2.136 1.00 84.06 92 SER A CA 1
ATOM 668 C C . SER A 1 92 ? 8.713 12.724 -3.423 1.00 84.06 92 SER A C 1
ATOM 670 O O . SER A 1 92 ? 9.320 13.418 -4.243 1.00 84.06 92 SER A O 1
ATOM 672 N N . PHE A 1 93 ? 7.443 12.383 -3.594 1.00 86.06 93 PHE A N 1
ATOM 673 C CA . PHE A 1 93 ? 6.609 12.806 -4.705 1.00 86.06 93 PHE A CA 1
ATOM 674 C C . PHE A 1 93 ? 5.249 13.267 -4.186 1.00 86.06 93 PHE A C 1
ATOM 676 O O . PHE A 1 93 ? 4.465 12.465 -3.689 1.00 86.06 93 PHE A O 1
ATOM 683 N N . THR A 1 94 ? 4.954 14.558 -4.331 1.00 87.19 94 THR A N 1
ATOM 684 C CA . THR A 1 94 ? 3.613 15.092 -4.069 1.00 87.19 94 THR A CA 1
ATOM 685 C C . THR A 1 94 ? 2.774 14.994 -5.335 1.00 87.19 94 THR A C 1
ATOM 687 O O . THR A 1 94 ? 3.113 15.613 -6.348 1.00 87.19 94 THR A O 1
ATOM 690 N N . ALA A 1 95 ? 1.681 14.232 -5.295 1.00 85.94 95 ALA A N 1
ATOM 691 C CA . ALA A 1 95 ? 0.857 14.011 -6.474 1.00 85.94 95 ALA A CA 1
ATOM 692 C C . ALA A 1 95 ? 0.096 15.299 -6.858 1.00 85.94 95 ALA A C 1
ATOM 694 O O . ALA A 1 95 ? -0.692 15.818 -6.063 1.00 85.94 95 ALA A O 1
ATOM 695 N N . PRO A 1 96 ? 0.284 15.837 -8.079 1.00 85.81 96 PRO A N 1
ATOM 696 C CA . PRO A 1 96 ? -0.355 17.090 -8.494 1.00 85.81 96 PRO A CA 1
ATOM 697 C C . PRO A 1 96 ? -1.859 16.937 -8.778 1.00 85.81 96 PRO A C 1
ATOM 699 O O . PRO A 1 96 ? -2.584 17.928 -8.840 1.00 85.81 96 PRO A O 1
ATOM 702 N N . SER A 1 97 ? -2.327 15.704 -8.979 1.00 85.62 97 SER A N 1
ATOM 703 C CA . SER A 1 97 ? -3.713 15.347 -9.278 1.00 85.62 97 SER A CA 1
ATOM 704 C C . SER A 1 97 ? -3.993 13.920 -8.820 1.00 85.62 97 SER A C 1
ATOM 706 O O . SER A 1 97 ? -3.096 13.082 -8.883 1.00 85.62 97 SER A O 1
ATOM 708 N N . SER A 1 98 ? -5.237 13.623 -8.444 1.00 85.31 98 SER A N 1
ATOM 709 C CA . SER A 1 98 ? -5.655 12.255 -8.147 1.00 85.31 98 SER A CA 1
ATOM 710 C C . SER A 1 98 ? -5.727 11.465 -9.445 1.00 85.31 98 SER A C 1
ATOM 712 O O . SER A 1 98 ? -6.292 11.945 -10.431 1.00 85.31 98 SER A O 1
ATOM 714 N N . GLY A 1 99 ? -5.176 10.259 -9.452 1.00 85.94 99 GLY A N 1
ATOM 715 C CA . GLY A 1 99 ? -5.192 9.405 -10.628 1.00 85.94 99 GLY A CA 1
ATOM 716 C C . GLY A 1 99 ? -4.066 8.386 -10.649 1.00 85.94 99 GLY A C 1
ATOM 717 O O . GLY A 1 99 ? -3.369 8.169 -9.659 1.00 85.94 99 GLY A O 1
ATOM 718 N N . VAL A 1 100 ? -3.918 7.757 -11.813 1.00 87.69 100 VAL A N 1
ATOM 719 C CA . VAL A 1 100 ? -2.888 6.751 -12.056 1.00 87.69 100 VAL A CA 1
ATOM 720 C C . VAL A 1 100 ? -1.649 7.415 -12.643 1.00 87.69 100 VAL A C 1
ATOM 722 O O . VAL A 1 100 ? -1.718 8.111 -13.659 1.00 87.69 100 VAL A O 1
ATOM 725 N N . PHE A 1 101 ? -0.520 7.157 -12.000 1.00 90.56 101 PHE A N 1
ATOM 726 C CA . PHE A 1 101 ? 0.817 7.492 -12.461 1.00 90.56 101 PHE A CA 1
ATOM 727 C C . PHE A 1 101 ? 1.543 6.210 -12.851 1.00 90.56 101 PHE A C 1
ATOM 729 O O . PHE A 1 101 ? 1.184 5.128 -12.402 1.00 90.56 101 PHE A O 1
ATOM 736 N N . PHE A 1 102 ? 2.567 6.314 -13.684 1.00 89.75 102 PHE A N 1
ATOM 737 C CA . PHE A 1 102 ? 3.289 5.153 -14.185 1.00 89.75 102 PHE A CA 1
ATOM 738 C C . PHE A 1 102 ? 4.772 5.298 -13.893 1.00 89.75 102 PHE A C 1
ATOM 740 O O . PHE A 1 102 ? 5.437 6.181 -14.441 1.00 89.75 102 PHE A O 1
ATOM 747 N N . PHE A 1 103 ? 5.280 4.427 -13.027 1.00 89.44 103 PHE A N 1
ATOM 748 C CA . PHE A 1 103 ? 6.698 4.294 -12.739 1.00 89.44 103 PHE A CA 1
ATOM 749 C C . PHE A 1 103 ? 7.306 3.317 -13.733 1.00 89.44 103 PHE A C 1
ATOM 751 O O . PHE A 1 103 ? 6.858 2.181 -13.823 1.00 89.44 103 PHE A O 1
ATOM 758 N N . THR A 1 104 ? 8.294 3.753 -14.502 1.00 86.94 104 THR A N 1
ATOM 759 C CA . THR A 1 104 ? 8.965 2.911 -15.489 1.00 86.94 104 THR A CA 1
ATOM 760 C C . THR A 1 104 ? 10.426 2.738 -15.133 1.00 86.94 104 THR A C 1
ATOM 762 O O . THR A 1 104 ? 11.129 3.731 -14.936 1.00 86.94 104 THR A O 1
ATOM 765 N N . VAL A 1 105 ? 10.880 1.489 -15.114 1.00 83.81 105 VAL A N 1
ATOM 766 C CA . VAL A 1 105 ? 12.288 1.111 -15.015 1.00 83.81 105 VAL A CA 1
ATOM 767 C C . VAL A 1 105 ? 12.732 0.577 -16.370 1.00 83.81 105 VAL A C 1
ATOM 769 O O . VAL A 1 105 ? 12.154 -0.366 -16.886 1.00 83.81 105 VAL A O 1
ATOM 772 N N . GLN A 1 106 ? 13.749 1.187 -16.970 1.00 81.56 106 GLN A N 1
ATOM 773 C CA . GLN A 1 106 ? 14.322 0.722 -18.229 1.00 81.56 106 GLN A CA 1
ATOM 774 C C . GLN A 1 106 ? 15.558 -0.125 -17.970 1.00 81.56 106 GLN A C 1
ATOM 776 O O . GLN A 1 106 ? 16.511 0.308 -17.308 1.00 81.56 106 GLN A O 1
ATOM 781 N N . GLY A 1 107 ? 15.553 -1.311 -18.559 1.00 71.81 107 GLY A N 1
ATOM 782 C CA . GLY A 1 107 ? 16.629 -2.264 -18.460 1.00 71.81 107 GLY A CA 1
ATOM 783 C C . GLY A 1 107 ? 17.926 -1.809 -19.093 1.00 71.81 107 GLY A C 1
ATOM 784 O O . GLY A 1 107 ? 18.004 -0.987 -20.010 1.00 71.81 107 GLY A O 1
ATOM 785 N N . PHE A 1 108 ? 18.987 -2.371 -18.539 1.00 69.75 108 PHE A N 1
ATOM 786 C CA . PHE A 1 108 ? 20.350 -2.238 -19.003 1.00 69.75 108 PHE A CA 1
ATOM 787 C C . PHE A 1 108 ? 21.009 -3.617 -18.941 1.00 69.75 108 PHE A C 1
ATOM 789 O O . PHE A 1 108 ? 20.468 -4.574 -18.392 1.00 69.75 108 PHE A O 1
ATOM 796 N N . THR A 1 109 ? 22.187 -3.739 -19.541 1.00 66.62 109 THR A N 1
ATOM 797 C CA . THR A 1 109 ? 22.987 -4.966 -19.478 1.00 66.62 109 THR A CA 1
ATOM 798 C C . THR A 1 109 ? 24.189 -4.741 -18.561 1.00 66.62 109 THR A C 1
ATOM 800 O O . THR A 1 109 ? 24.899 -3.753 -18.780 1.00 66.62 109 THR A O 1
ATOM 803 N N . PRO A 1 110 ? 24.488 -5.636 -17.600 1.00 69.81 110 PRO A N 1
ATOM 804 C CA . PRO A 1 110 ? 23.828 -6.919 -17.330 1.00 69.81 110 PRO A CA 1
ATOM 805 C C . PRO A 1 110 ? 22.498 -6.774 -16.572 1.00 69.81 110 PRO A C 1
ATOM 807 O O . PRO A 1 110 ? 22.211 -5.708 -16.041 1.00 69.81 110 PRO A O 1
ATOM 810 N N . SER A 1 111 ? 21.709 -7.851 -16.533 1.00 73.62 111 SER A N 1
ATOM 811 C CA . SER A 1 111 ? 20.410 -7.882 -15.855 1.00 73.62 111 SER A CA 1
ATOM 812 C C . SER A 1 111 ? 20.517 -7.674 -14.345 1.00 73.62 111 SER A C 1
ATOM 814 O O . SER A 1 111 ? 21.426 -8.223 -13.719 1.00 73.62 111 SER A O 1
ATOM 816 N N . ALA A 1 112 ? 19.557 -6.957 -13.764 1.00 75.62 112 ALA A N 1
ATOM 817 C CA . ALA A 1 112 ? 19.441 -6.701 -12.333 1.00 75.62 112 ALA A CA 1
ATOM 818 C C . ALA A 1 112 ? 18.042 -7.064 -11.824 1.00 75.62 112 ALA A C 1
ATOM 820 O O . ALA A 1 112 ? 17.046 -6.761 -12.483 1.00 75.62 112 ALA A O 1
ATOM 821 N N . GLU A 1 113 ? 17.960 -7.631 -10.618 1.00 83.56 113 GLU A N 1
ATOM 822 C CA . GLU A 1 113 ? 16.697 -7.600 -9.880 1.00 83.56 113 GLU A CA 1
ATOM 823 C C . GLU A 1 113 ? 16.547 -6.247 -9.187 1.00 83.56 113 GLU A C 1
ATOM 825 O O . GLU A 1 113 ? 17.526 -5.640 -8.725 1.00 83.56 113 GLU A O 1
ATOM 830 N N . TYR A 1 114 ? 15.306 -5.801 -9.054 1.00 83.88 114 TYR A N 1
ATOM 831 C CA . TYR A 1 114 ? 14.982 -4.615 -8.288 1.00 83.88 114 TYR A CA 1
ATOM 832 C C . TYR A 1 114 ? 13.699 -4.800 -7.487 1.00 83.88 114 TYR A C 1
ATOM 834 O O . TYR A 1 114 ? 12.857 -5.650 -7.781 1.00 83.88 114 TYR A O 1
ATOM 842 N N . SER A 1 115 ? 13.558 -3.981 -6.454 1.00 86.88 115 SER A N 1
ATOM 843 C CA . SER A 1 115 ? 12.314 -3.802 -5.730 1.00 86.88 115 SER A CA 1
ATOM 844 C C . SER A 1 115 ? 11.904 -2.342 -5.752 1.00 86.88 115 SER A C 1
ATOM 846 O O . SER A 1 115 ? 12.732 -1.466 -5.499 1.00 86.88 115 SER A O 1
ATOM 848 N N . LEU A 1 116 ? 10.630 -2.098 -6.025 1.00 87.81 116 LEU A N 1
ATOM 849 C CA . LEU A 1 116 ? 9.996 -0.789 -5.937 1.00 87.81 116 LEU A CA 1
ATOM 850 C C . LEU A 1 116 ? 8.987 -0.833 -4.792 1.00 87.81 116 LEU A C 1
ATOM 852 O O . LEU A 1 116 ? 8.171 -1.747 -4.726 1.00 87.81 116 LEU A O 1
ATOM 856 N N . SER A 1 117 ? 9.021 0.155 -3.916 1.00 87.12 117 SER A N 1
ATOM 857 C CA . SER A 1 117 ? 7.986 0.371 -2.916 1.00 87.12 117 SER A CA 1
ATOM 858 C C . SER A 1 117 ? 7.506 1.810 -2.973 1.00 87.12 117 SER A C 1
ATOM 860 O O . SER A 1 117 ? 8.237 2.723 -3.367 1.00 87.12 117 SER A O 1
ATOM 862 N N . ILE A 1 118 ? 6.249 1.999 -2.599 1.00 86.12 118 ILE A N 1
ATOM 863 C CA . ILE A 1 118 ? 5.665 3.315 -2.408 1.00 86.12 118 ILE A CA 1
ATOM 864 C C . ILE A 1 118 ? 5.004 3.334 -1.043 1.00 86.12 118 ILE A C 1
ATOM 866 O O . ILE A 1 118 ? 4.158 2.498 -0.743 1.00 86.12 118 ILE A O 1
ATOM 870 N N . SER A 1 119 ? 5.411 4.265 -0.199 1.00 83.12 119 SER A N 1
ATOM 871 C CA . SER A 1 119 ? 4.761 4.554 1.069 1.00 83.12 119 SER A CA 1
ATOM 872 C C . SER A 1 119 ? 4.151 5.942 1.006 1.00 83.12 119 SER A C 1
ATOM 874 O O . SER A 1 119 ? 4.588 6.814 0.262 1.00 83.12 119 SER A O 1
ATOM 876 N N . ASP A 1 120 ? 3.104 6.148 1.781 1.00 77.44 120 ASP A N 1
ATOM 877 C CA . ASP A 1 120 ? 2.576 7.472 2.051 1.00 77.44 120 ASP A CA 1
ATOM 878 C C . ASP A 1 120 ? 3.087 7.869 3.449 1.00 77.44 120 ASP A C 1
ATOM 880 O O . ASP A 1 120 ? 2.643 7.279 4.426 1.00 77.44 120 ASP A O 1
ATOM 884 N N . PRO A 1 121 ? 4.087 8.761 3.583 1.00 57.59 121 PRO A N 1
ATOM 885 C CA . PRO A 1 121 ? 4.570 9.242 4.878 1.00 57.59 121 PRO A CA 1
ATOM 886 C C . PRO A 1 121 ? 3.564 10.127 5.632 1.00 57.59 121 PRO A C 1
ATOM 888 O O . PRO A 1 121 ? 3.771 10.382 6.819 1.00 57.59 121 PRO A O 1
ATOM 891 N N . SER A 1 122 ? 2.526 10.639 4.957 1.00 54.91 122 SER A N 1
ATOM 892 C CA . SER A 1 122 ? 1.377 11.323 5.574 1.00 54.91 122 SER A CA 1
ATOM 893 C C . SER A 1 122 ? 0.274 10.355 5.990 1.00 54.91 122 SER A C 1
ATOM 895 O O . SER A 1 122 ? -0.465 10.655 6.930 1.00 54.91 122 SER A O 1
ATOM 897 N N . MET A 1 123 ? 0.195 9.183 5.357 1.00 48.44 123 MET A N 1
ATOM 898 C CA . MET A 1 123 ? -0.506 8.048 5.934 1.00 48.44 123 MET A CA 1
ATOM 899 C C . MET A 1 123 ? 0.223 7.736 7.243 1.00 48.44 123 MET A C 1
ATOM 901 O O . MET A 1 123 ? 1.452 7.587 7.249 1.00 48.44 123 MET A O 1
ATOM 905 N N . PRO A 1 124 ? -0.494 7.646 8.378 1.00 44.75 124 PRO A N 1
ATOM 906 C CA . PRO A 1 124 ? 0.057 6.960 9.534 1.00 44.75 124 PRO A CA 1
ATOM 907 C C . PRO A 1 124 ? 0.669 5.649 9.023 1.00 44.75 124 PRO A C 1
ATOM 909 O O . PRO A 1 124 ? 0.108 5.086 8.072 1.00 44.75 124 PRO A O 1
ATOM 912 N N . PRO A 1 125 ? 1.792 5.147 9.582 1.00 44.31 125 PRO A N 1
ATOM 913 C CA . PRO A 1 125 ? 2.168 3.759 9.321 1.00 44.31 125 PRO A CA 1
ATOM 914 C C . PRO A 1 125 ? 0.866 2.959 9.385 1.00 44.31 125 PRO A C 1
ATOM 916 O O . PRO A 1 125 ? 0.122 3.198 10.346 1.00 44.31 125 PRO A O 1
ATOM 919 N N . PRO A 1 126 ? 0.510 2.182 8.333 1.00 44.59 126 PRO A N 1
ATOM 920 C CA . PRO A 1 126 ? -0.774 1.486 8.307 1.00 44.59 126 PRO A CA 1
ATOM 921 C C . PRO A 1 126 ? -0.928 0.881 9.690 1.00 44.59 126 PRO A C 1
ATOM 923 O O . PRO A 1 126 ? 0.089 0.310 10.118 1.00 44.59 126 PRO A O 1
ATOM 926 N N . PRO A 1 127 ? -2.056 1.141 10.401 1.00 50.69 127 PRO A N 1
ATOM 927 C CA . PRO A 1 127 ? -2.189 0.812 11.815 1.00 50.69 127 PRO A CA 1
ATOM 928 C C . PRO A 1 127 ? -1.535 -0.535 11.974 1.00 50.69 127 PRO A C 1
ATOM 930 O O . PRO A 1 127 ? -1.883 -1.432 11.193 1.00 50.69 127 PRO A O 1
ATOM 933 N N . ALA A 1 128 ? -0.448 -0.594 12.760 1.00 56.75 128 ALA A N 1
ATOM 934 C CA . ALA A 1 128 ? 0.312 -1.825 12.874 1.00 56.75 128 ALA A CA 1
ATOM 935 C C . ALA A 1 128 ? -0.754 -2.874 13.130 1.00 56.75 128 ALA A C 1
ATOM 937 O O . ALA A 1 128 ? -1.535 -2.707 14.063 1.00 56.75 128 ALA A O 1
ATOM 938 N N . GLY A 1 129 ? -0.913 -3.812 12.187 1.00 69.81 129 GLY A N 1
ATOM 939 C CA . GLY A 1 129 ? -1.941 -4.824 12.349 1.00 69.81 129 GLY A CA 1
ATOM 940 C C . GLY A 1 129 ? -1.759 -5.400 13.749 1.00 69.81 129 GLY A C 1
ATOM 941 O O . GLY A 1 129 ? -0.615 -5.412 14.220 1.00 69.81 129 GLY A O 1
ATOM 942 N N . PRO A 1 130 ? -2.849 -5.792 14.403 1.00 82.00 130 PRO A N 1
ATOM 943 C CA . PRO A 1 130 ? -2.811 -6.163 15.804 1.00 82.00 130 PRO A CA 1
ATOM 944 C C . PRO A 1 130 ? -1.612 -7.054 16.138 1.00 82.00 130 PRO A C 1
ATOM 946 O O . PRO A 1 130 ? -1.202 -7.931 15.364 1.00 82.00 130 PRO A O 1
ATOM 949 N N . THR A 1 131 ? -0.975 -6.726 17.248 1.00 87.94 131 THR A N 1
ATOM 950 C CA . THR A 1 131 ? 0.245 -7.310 17.779 1.00 87.94 131 THR A CA 1
ATOM 951 C C . THR A 1 131 ? -0.084 -8.044 19.073 1.00 87.94 131 THR A C 1
ATOM 953 O O . THR A 1 131 ? -1.181 -7.966 19.588 1.00 87.94 131 THR A O 1
ATOM 956 N N . SER A 1 132 ? 0.860 -8.803 19.625 1.00 90.62 132 SER A N 1
ATOM 957 C CA . SER A 1 132 ? 0.649 -9.465 20.921 1.00 90.62 132 SER A CA 1
ATOM 958 C C . SER A 1 132 ? 0.938 -8.541 22.117 1.00 90.62 132 SER A C 1
ATOM 960 O O . SER A 1 132 ? 1.479 -9.000 23.129 1.00 90.62 132 SER A O 1
ATOM 962 N N . GLY A 1 133 ? 0.752 -7.235 21.964 1.00 89.12 133 GLY A N 1
ATOM 963 C CA . GLY A 1 133 ? 0.842 -6.270 23.050 1.00 89.12 133 GLY A CA 1
ATOM 964 C C . GLY A 1 133 ? -0.195 -5.175 22.851 1.00 89.12 133 GLY A C 1
ATOM 965 O O . GLY A 1 133 ? -0.789 -5.093 21.796 1.00 89.12 133 GLY A O 1
ATOM 966 N N . ASN A 1 134 ? -0.352 -4.314 23.853 1.00 90.44 134 ASN A N 1
ATOM 967 C CA . ASN A 1 134 ? -1.432 -3.330 23.900 1.00 90.44 134 ASN A CA 1
ATOM 968 C C . ASN A 1 134 ? -1.464 -2.412 22.665 1.00 90.44 134 ASN A C 1
ATOM 970 O O . ASN A 1 134 ? -0.570 -1.571 22.483 1.00 90.44 134 ASN A O 1
ATOM 974 N N . ASP A 1 135 ? -2.531 -2.526 21.889 1.00 89.44 135 ASP A N 1
ATOM 975 C CA . ASP A 1 135 ? -2.755 -1.816 20.644 1.00 89.44 135 ASP A CA 1
ATOM 976 C C . ASP A 1 135 ? -3.895 -0.792 20.751 1.00 89.44 135 ASP A C 1
ATOM 978 O O . ASP A 1 135 ? -4.784 -0.851 21.597 1.00 89.44 135 ASP A O 1
ATOM 982 N N . SER A 1 136 ? -3.853 0.220 19.882 1.00 90.38 136 SER A N 1
ATOM 983 C CA . SER A 1 136 ? -4.933 1.197 19.726 1.00 90.38 136 SER A CA 1
ATOM 984 C C . SER A 1 136 ? -5.207 1.369 18.241 1.00 90.38 136 SER A C 1
ATOM 986 O O . SER A 1 136 ? -4.405 1.960 17.511 1.00 90.38 136 SER A O 1
ATOM 988 N N . LEU A 1 137 ? -6.311 0.779 17.795 1.00 87.88 137 LEU A N 1
ATOM 989 C CA . LEU A 1 137 ? -6.627 0.555 16.393 1.00 87.88 137 LEU A CA 1
ATOM 990 C C . LEU A 1 137 ? -8.035 1.069 16.066 1.00 87.88 137 LEU A C 1
ATOM 992 O O . LEU A 1 137 ? -8.892 1.232 16.931 1.00 87.88 137 LEU A O 1
ATOM 996 N N . THR A 1 138 ? -8.270 1.340 14.788 1.00 88.00 138 THR A N 1
ATOM 997 C CA . THR A 1 138 ? -9.579 1.737 14.262 1.00 88.00 138 THR A CA 1
ATOM 998 C C . THR A 1 138 ? -9.818 0.962 12.975 1.00 88.00 138 THR A C 1
ATOM 1000 O O . THR A 1 138 ? -8.901 0.845 12.156 1.00 88.00 138 THR A O 1
ATOM 1003 N N . GLY A 1 139 ? -11.019 0.410 12.837 1.00 84.81 139 GLY A N 1
ATOM 1004 C CA . GLY A 1 139 ? -11.509 -0.273 11.650 1.00 84.81 139 GLY A CA 1
ATOM 1005 C C . GLY A 1 139 ? -11.843 0.693 10.515 1.00 84.81 139 GLY A C 1
ATOM 1006 O O . GLY A 1 139 ? -11.318 1.808 10.416 1.00 84.81 139 GLY A O 1
ATOM 1007 N N . THR A 1 140 ? -12.705 0.243 9.619 1.00 82.94 140 THR A N 1
ATOM 1008 C CA . THR A 1 140 ? -13.150 0.973 8.437 1.00 82.94 140 THR A CA 1
ATOM 1009 C C . THR A 1 140 ? -14.661 1.190 8.467 1.00 82.94 140 THR A C 1
ATOM 1011 O O . THR A 1 140 ? -15.369 0.668 9.304 1.00 82.94 140 THR A O 1
ATOM 1014 N N . GLU A 1 141 ? -15.198 1.978 7.536 1.00 85.38 141 GLU A N 1
ATOM 1015 C CA . GLU A 1 141 ? -16.657 2.166 7.399 1.00 85.38 141 GLU A CA 1
ATOM 1016 C C . GLU A 1 141 ? -17.352 0.978 6.684 1.00 85.38 141 GLU A C 1
ATOM 1018 O O . GLU A 1 141 ? -18.451 1.124 6.138 1.00 85.38 141 GLU A O 1
ATOM 1023 N N . GLY A 1 142 ? -16.690 -0.178 6.577 1.00 80.38 142 GLY A N 1
ATOM 1024 C CA . GLY A 1 142 ? -17.264 -1.398 6.021 1.00 80.38 142 GLY A CA 1
ATOM 1025 C C . GLY A 1 142 ? -16.894 -2.623 6.850 1.00 80.38 142 GLY A C 1
ATOM 1026 O O . GLY A 1 142 ? -16.023 -2.555 7.694 1.00 80.38 142 GLY A O 1
ATOM 1027 N N . ASN A 1 143 ? -17.531 -3.758 6.544 1.00 78.75 143 ASN A N 1
ATOM 1028 C CA . ASN A 1 143 ? -17.382 -4.994 7.317 1.00 78.75 143 ASN A CA 1
ATOM 1029 C C . ASN A 1 143 ? -15.916 -5.429 7.487 1.00 78.75 143 ASN A C 1
ATOM 1031 O O . ASN A 1 143 ? -15.276 -5.861 6.517 1.00 78.75 143 ASN A O 1
ATOM 1035 N N . ASP A 1 144 ? -15.453 -5.431 8.727 1.00 82.44 144 ASP A N 1
ATOM 1036 C CA . ASP A 1 144 ? -14.111 -5.810 9.121 1.00 82.44 144 ASP A CA 1
ATOM 1037 C C . ASP A 1 144 ? -14.064 -7.221 9.732 1.00 82.44 144 ASP A C 1
ATOM 1039 O O . ASP A 1 144 ? -15.018 -7.731 10.322 1.00 82.44 144 ASP A O 1
ATOM 1043 N N . ILE A 1 145 ? -12.916 -7.886 9.574 1.00 86.00 145 ILE A N 1
ATOM 1044 C CA . ILE A 1 145 ? -12.585 -9.133 10.274 1.00 86.00 145 ILE A CA 1
ATOM 1045 C C . ILE A 1 145 ? -11.255 -8.901 10.981 1.00 86.00 145 ILE A C 1
ATOM 1047 O O . ILE A 1 145 ? -10.224 -8.773 10.315 1.00 86.00 145 ILE A O 1
ATOM 1051 N N . VAL A 1 146 ? -11.286 -8.835 12.310 1.00 86.88 146 VAL A N 1
ATOM 1052 C CA . VAL A 1 146 ? -10.158 -8.392 13.139 1.00 86.88 146 VAL A CA 1
ATOM 1053 C C . VAL A 1 146 ? -9.891 -9.392 14.259 1.00 86.88 146 VAL A C 1
ATOM 1055 O O . VAL A 1 146 ? -10.817 -9.944 14.843 1.00 86.88 146 VAL A O 1
ATOM 1058 N N . ASP A 1 147 ? -8.612 -9.618 14.543 1.00 91.62 147 ASP A N 1
ATOM 1059 C CA . ASP A 1 147 ? -8.116 -10.401 15.676 1.00 91.62 147 ASP A CA 1
ATOM 1060 C C . ASP A 1 147 ? -7.055 -9.560 16.384 1.00 91.62 147 ASP A C 1
ATOM 1062 O O . ASP A 1 147 ? -5.970 -9.401 15.826 1.00 91.62 147 ASP A O 1
ATOM 1066 N N . LEU A 1 148 ? -7.398 -8.962 17.532 1.00 92.25 148 LEU A N 1
ATOM 1067 C CA . LEU A 1 148 ? -6.534 -8.040 18.279 1.00 92.25 148 LEU A CA 1
ATOM 1068 C C . LEU A 1 148 ? -5.384 -8.758 19.016 1.00 92.25 148 LEU A C 1
ATOM 1070 O O . LEU A 1 148 ? -4.396 -8.129 19.366 1.00 92.25 148 LEU A O 1
ATOM 1074 N N . LEU A 1 149 ? -5.406 -10.097 19.038 1.00 94.62 149 LEU A N 1
ATOM 1075 C CA . LEU A 1 149 ? -4.394 -10.990 19.603 1.00 94.62 149 LEU A CA 1
ATOM 1076 C C . LEU A 1 149 ? -4.312 -10.977 21.135 1.00 94.62 149 LEU A C 1
ATOM 1078 O O . LEU A 1 149 ? -5.018 -11.740 21.778 1.00 94.62 149 LEU A O 1
ATOM 1082 N N . ALA A 1 150 ? -3.333 -10.308 21.726 1.00 92.50 150 ALA A N 1
ATOM 1083 C CA . ALA A 1 150 ? -3.116 -10.342 23.169 1.00 92.50 150 ALA A CA 1
ATOM 1084 C C . ALA A 1 150 ? -2.553 -8.999 23.602 1.00 92.50 150 ALA A C 1
ATOM 1086 O O . ALA A 1 150 ? -1.746 -8.429 22.879 1.00 92.50 150 ALA A O 1
ATOM 1087 N N . GLY A 1 151 ? -2.845 -8.564 24.817 1.00 94.50 151 GLY A N 1
ATOM 1088 C CA . GLY A 1 151 ? -2.588 -7.196 25.247 1.00 94.50 151 GLY A CA 1
ATOM 1089 C C . GLY A 1 151 ? -3.870 -6.572 25.771 1.00 94.50 151 GLY A C 1
ATOM 1090 O O . GLY A 1 151 ? -4.930 -7.152 25.647 1.00 94.50 151 GLY A O 1
ATOM 1091 N N . ASP A 1 152 ? -3.757 -5.413 26.416 1.00 95.62 152 ASP A N 1
ATOM 1092 C CA . ASP A 1 152 ? -4.945 -4.618 26.746 1.00 95.62 152 ASP A CA 1
ATOM 1093 C C . ASP A 1 152 ? -5.213 -3.667 25.573 1.00 95.62 152 ASP A C 1
ATOM 1095 O O . ASP A 1 152 ? -4.538 -2.631 25.452 1.00 95.62 152 ASP A O 1
ATOM 1099 N N . ASP A 1 153 ? -6.149 -4.030 24.703 1.00 95.38 153 ASP A N 1
ATOM 1100 C CA . ASP A 1 153 ? -6.350 -3.380 23.412 1.00 95.38 153 ASP A CA 1
ATOM 1101 C C . ASP A 1 153 ? -7.502 -2.371 23.420 1.00 95.38 153 ASP A C 1
ATOM 1103 O O . ASP A 1 153 ? -8.461 -2.450 24.186 1.00 95.38 153 ASP A O 1
ATOM 1107 N N . TRP A 1 154 ? -7.420 -1.376 22.537 1.00 95.25 154 TRP A N 1
ATOM 1108 C CA . TRP A 1 154 ? -8.503 -0.435 22.257 1.00 95.25 154 TRP A CA 1
ATOM 1109 C C . TRP A 1 154 ? -8.851 -0.474 20.770 1.00 95.25 154 TRP A C 1
ATOM 1111 O O . TRP A 1 154 ? -7.992 -0.187 19.932 1.00 95.25 154 TRP A O 1
ATOM 1121 N N . PHE A 1 155 ? -10.104 -0.778 20.431 1.00 94.00 155 PHE A N 1
ATOM 1122 C CA . PHE A 1 155 ? -10.562 -0.890 19.046 1.00 94.00 155 PHE A CA 1
ATOM 1123 C C . PHE A 1 155 ? -11.910 -0.207 18.807 1.00 94.00 155 PHE A C 1
ATOM 1125 O O . PHE A 1 155 ? -12.848 -0.389 19.579 1.00 94.00 155 PHE A O 1
ATOM 1132 N N . ASP A 1 156 ? -12.014 0.546 17.712 1.00 94.06 156 ASP A N 1
ATOM 1133 C CA . ASP A 1 156 ? -13.262 1.152 17.224 1.00 94.06 156 ASP A CA 1
ATOM 1134 C C . ASP A 1 156 ? -13.516 0.713 15.780 1.00 94.06 156 ASP A C 1
ATOM 1136 O O . ASP A 1 156 ? -12.758 1.088 14.885 1.00 94.06 156 ASP A O 1
ATOM 1140 N N . ALA A 1 157 ? -14.542 -0.108 15.564 1.00 90.00 157 ALA A N 1
ATOM 1141 C CA . ALA A 1 157 ? -14.843 -0.726 14.275 1.00 90.00 157 ALA A CA 1
ATOM 1142 C C . ALA A 1 157 ? -15.628 0.185 13.315 1.00 90.00 157 ALA A C 1
ATOM 1144 O O . ALA A 1 157 ? -15.677 -0.087 12.125 1.00 90.00 157 ALA A O 1
ATOM 1145 N N . LEU A 1 158 ? -16.141 1.327 13.790 1.00 91.38 158 LEU A N 1
ATOM 1146 C CA . LEU A 1 158 ? -16.899 2.309 13.006 1.00 91.38 158 LEU A CA 1
ATOM 1147 C C . LEU A 1 158 ? -18.230 1.796 12.432 1.00 91.38 158 LEU A C 1
ATOM 1149 O O . LEU A 1 158 ? -19.244 1.876 13.116 1.00 91.38 158 LEU A O 1
ATOM 1153 N N . ALA A 1 159 ? -18.300 1.418 11.159 1.00 88.56 159 ALA A N 1
ATOM 1154 C CA . ALA A 1 159 ? -19.556 1.053 10.510 1.00 88.56 159 ALA A CA 1
ATOM 1155 C C . ALA A 1 159 ? -19.366 -0.211 9.686 1.00 88.56 159 ALA A C 1
ATOM 1157 O O . ALA A 1 159 ? -18.389 -0.331 8.965 1.00 88.56 159 ALA A O 1
ATOM 1158 N N . GLY A 1 160 ? -20.342 -1.109 9.688 1.00 87.44 160 GLY A N 1
ATOM 1159 C CA . GLY A 1 160 ? -20.168 -2.412 9.065 1.00 87.44 160 GLY A CA 1
ATOM 1160 C C . GLY A 1 160 ? -20.860 -3.495 9.868 1.00 87.44 160 GLY A C 1
ATOM 1161 O O . GLY A 1 160 ? -21.431 -3.243 10.912 1.00 87.44 160 GLY A O 1
ATOM 1162 N N . ASN A 1 161 ? -20.900 -4.705 9.325 1.00 87.19 161 ASN A N 1
ATOM 1163 C CA . ASN A 1 161 ? -21.183 -5.888 10.129 1.00 87.19 161 ASN A CA 1
ATOM 1164 C C . ASN A 1 161 ? -19.840 -6.546 10.426 1.00 87.19 161 ASN A C 1
ATOM 1166 O O . ASN A 1 161 ? -19.308 -7.246 9.552 1.00 87.19 161 ASN A O 1
ATOM 1170 N N . ASP A 1 162 ? -19.307 -6.299 11.612 1.00 92.12 162 ASP A N 1
ATOM 1171 C CA . ASP A 1 162 ? -17.921 -6.608 11.933 1.00 92.12 162 ASP A CA 1
ATOM 1172 C C . ASP A 1 162 ? -17.784 -7.941 12.671 1.00 92.12 162 ASP A C 1
ATOM 1174 O O . ASP A 1 162 ? -18.693 -8.406 13.357 1.00 92.12 162 ASP A O 1
ATOM 1178 N N . SER A 1 163 ? -16.643 -8.605 12.497 1.00 90.62 163 SER A N 1
ATOM 1179 C CA . SER A 1 163 ? -16.293 -9.844 13.195 1.00 90.62 163 SER A CA 1
ATOM 1180 C C . SER A 1 163 ? -14.971 -9.645 13.922 1.00 90.62 163 SER A C 1
ATOM 1182 O O . SER A 1 163 ? -13.910 -9.692 13.298 1.00 90.62 163 SER A O 1
ATOM 1184 N N . ILE A 1 164 ? -15.031 -9.454 15.235 1.00 92.88 164 ILE A N 1
ATOM 1185 C CA . ILE A 1 164 ? -13.898 -9.011 16.049 1.00 92.88 164 ILE A CA 1
ATOM 1186 C C . ILE A 1 164 ? -13.588 -10.055 17.123 1.00 92.88 164 ILE A C 1
ATOM 1188 O O . ILE A 1 164 ? -14.476 -10.519 17.837 1.00 92.88 164 ILE A O 1
ATOM 1192 N N . LEU A 1 165 ? -12.315 -10.417 17.242 1.00 93.81 165 LEU A N 1
ATOM 1193 C CA . LEU A 1 165 ? -11.755 -11.177 18.354 1.00 93.81 165 LEU A CA 1
ATOM 1194 C C . LEU A 1 165 ? -10.844 -10.231 19.141 1.00 93.81 165 LEU A C 1
ATOM 1196 O O . LEU A 1 165 ? -9.888 -9.729 18.558 1.00 93.81 165 LEU A O 1
ATOM 1200 N N . ALA A 1 166 ? -11.160 -9.950 20.405 1.00 93.88 166 ALA A N 1
ATOM 1201 C CA . ALA A 1 166 ? -10.365 -9.040 21.230 1.00 93.88 166 ALA A CA 1
ATOM 1202 C C . ALA A 1 166 ? -9.109 -9.748 21.767 1.00 93.88 166 ALA A C 1
ATOM 1204 O O . ALA A 1 166 ? -8.003 -9.332 21.463 1.00 93.88 166 ALA A O 1
ATOM 1205 N N . GLY A 1 167 ? -9.259 -10.952 22.325 1.00 94.50 167 GLY A N 1
ATOM 1206 C CA . GLY A 1 167 ? -8.103 -11.800 22.607 1.00 94.50 167 GLY A CA 1
ATOM 1207 C C . GLY A 1 167 ? -7.770 -11.875 24.091 1.00 94.50 167 GLY A C 1
ATOM 1208 O O . GLY A 1 167 ? -8.663 -11.904 24.926 1.00 94.50 167 GLY A O 1
ATOM 1209 N N . ASP A 1 168 ? -6.500 -12.068 24.429 1.00 94.69 168 ASP A N 1
ATOM 1210 C CA . ASP A 1 168 ? -6.102 -12.201 25.835 1.00 94.69 168 ASP A CA 1
ATOM 1211 C C . ASP A 1 168 ? -5.712 -10.827 26.411 1.00 94.69 168 ASP A C 1
ATOM 1213 O O . ASP A 1 168 ? -4.676 -10.292 26.023 1.00 94.69 168 ASP A O 1
ATOM 1217 N N . GLY A 1 169 ? -6.411 -10.321 27.428 1.00 96.00 169 GLY A N 1
ATOM 1218 C CA . GLY A 1 169 ? -6.082 -9.060 28.108 1.00 96.00 169 GLY A CA 1
ATOM 1219 C C . GLY A 1 169 ? -7.317 -8.246 28.480 1.00 96.00 169 GLY A C 1
ATOM 1220 O O . GLY A 1 169 ? -8.423 -8.751 28.419 1.00 96.00 169 GLY A O 1
ATOM 1221 N N . ALA A 1 170 ? -7.150 -7.033 29.011 1.00 96.69 170 ALA A N 1
ATOM 1222 C CA . ALA A 1 170 ? -8.288 -6.185 29.375 1.00 96.69 170 ALA A CA 1
ATOM 1223 C C . ALA A 1 170 ? -8.650 -5.238 28.224 1.00 96.69 170 ALA A C 1
ATOM 1225 O O . ALA A 1 170 ? -8.146 -4.111 28.163 1.00 96.69 170 ALA A O 1
ATOM 1226 N N . ASP A 1 171 ? -9.546 -5.680 27.345 1.00 97.38 171 ASP A N 1
ATOM 1227 C CA . ASP A 1 171 ? -9.806 -4.987 26.085 1.00 97.38 171 ASP A CA 1
ATOM 1228 C C . ASP A 1 171 ? -10.933 -3.953 26.170 1.00 97.38 171 ASP A C 1
ATOM 1230 O O . ASP A 1 171 ? -11.806 -3.979 27.037 1.00 97.38 171 ASP A O 1
ATOM 1234 N N . THR A 1 172 ? -10.931 -2.992 25.251 1.00 96.50 172 THR A N 1
ATOM 1235 C CA . THR A 1 172 ? -12.003 -2.015 25.040 1.00 96.50 172 THR A CA 1
ATOM 1236 C C . THR A 1 172 ? -12.377 -1.990 23.562 1.00 96.50 172 THR A C 1
ATOM 1238 O O . THR A 1 172 ? -11.648 -1.426 22.749 1.00 96.50 172 THR A O 1
ATOM 1241 N N . VAL A 1 173 ? -13.532 -2.554 23.211 1.00 95.88 173 VAL A N 1
ATOM 1242 C CA . VAL A 1 173 ? -13.985 -2.694 21.820 1.00 95.88 173 VAL A CA 1
ATOM 1243 C C . VAL A 1 173 ? -15.313 -1.973 21.598 1.00 95.88 173 VAL A C 1
ATOM 1245 O O . VAL A 1 173 ? -16.275 -2.194 22.333 1.00 95.88 173 VAL A O 1
ATOM 1248 N N . PHE A 1 174 ? -15.382 -1.150 20.552 1.00 95.19 174 PHE A N 1
ATOM 1249 C CA . PHE A 1 174 ? -16.605 -0.524 20.052 1.00 95.19 174 PHE A CA 1
ATOM 1250 C C . PHE A 1 174 ? -16.967 -1.125 18.686 1.00 95.19 174 PHE A C 1
ATOM 1252 O O . PHE A 1 174 ? -16.188 -0.995 17.746 1.00 95.19 174 PHE A O 1
ATOM 1259 N N . GLY A 1 175 ? -18.132 -1.774 18.579 1.00 91.69 175 GLY A N 1
ATOM 1260 C CA . GLY A 1 175 ? -18.640 -2.358 17.322 1.00 91.69 175 GLY A CA 1
ATOM 1261 C C . GLY A 1 175 ? -19.145 -1.307 16.335 1.00 91.69 175 GLY A C 1
ATOM 1262 O O . GLY A 1 175 ? -18.924 -1.391 15.139 1.00 91.69 175 GLY A O 1
ATOM 1263 N N . GLY A 1 176 ? -19.727 -0.227 16.856 1.00 93.00 176 GLY A N 1
ATOM 1264 C CA . GLY A 1 176 ? -20.145 0.895 16.021 1.00 93.00 176 GLY A CA 1
ATOM 1265 C C . GLY A 1 176 ? -21.516 0.657 15.385 1.00 93.00 176 GLY A C 1
ATOM 1266 O O . GLY A 1 176 ? -22.459 0.287 16.079 1.00 93.00 176 GLY A O 1
ATOM 1267 N N . THR A 1 177 ? -21.710 0.995 14.111 1.00 90.69 177 THR A N 1
ATOM 1268 C CA . THR A 1 177 ? -23.013 0.809 13.456 1.00 90.69 177 THR A CA 1
ATOM 1269 C C . THR A 1 177 ? -23.031 -0.424 12.568 1.00 90.69 177 THR A C 1
ATOM 1271 O O . THR A 1 177 ? -22.410 -0.417 11.511 1.00 90.69 177 THR A O 1
ATOM 1274 N N . GLY A 1 178 ? -23.908 -1.375 12.869 1.00 89.94 178 GLY A N 1
ATOM 1275 C CA . GLY A 1 178 ? -24.306 -2.428 11.943 1.00 89.94 178 GLY A CA 1
ATOM 1276 C C . GLY A 1 178 ? -24.724 -3.676 12.689 1.00 89.94 178 GLY A C 1
ATOM 1277 O O . GLY A 1 178 ? -25.622 -3.577 13.507 1.00 89.94 178 GLY A O 1
ATOM 1278 N N . LYS A 1 179 ? -24.237 -4.859 12.336 1.00 91.50 179 LYS A N 1
ATOM 1279 C CA . LYS A 1 179 ? -24.552 -6.095 13.067 1.00 91.50 179 LYS A CA 1
ATOM 1280 C C . LYS A 1 179 ? -23.265 -6.820 13.347 1.00 91.50 179 LYS A C 1
ATOM 1282 O O . LYS A 1 179 ? -22.772 -7.533 12.466 1.00 91.50 179 LYS A O 1
ATOM 1287 N N . ASP A 1 180 ? -22.804 -6.682 14.572 1.00 93.12 180 ASP A N 1
ATOM 1288 C CA . ASP A 1 180 ? -21.446 -7.066 14.906 1.00 93.12 180 ASP A CA 1
ATOM 1289 C C . ASP A 1 180 ? -21.422 -8.393 15.653 1.00 93.12 180 ASP A C 1
ATOM 1291 O O . ASP A 1 180 ? -22.385 -8.818 16.296 1.00 93.12 180 ASP A O 1
ATOM 1295 N N . THR A 1 181 ? -20.316 -9.104 15.497 1.00 93.12 181 THR A N 1
ATOM 1296 C CA . THR A 1 181 ? -19.986 -10.317 16.233 1.00 93.12 181 THR A CA 1
ATOM 1297 C C . THR A 1 181 ? -18.650 -10.079 16.910 1.00 93.12 181 THR A C 1
ATOM 1299 O O . THR A 1 181 ? -17.617 -10.053 16.242 1.00 93.12 181 THR A O 1
ATOM 1302 N N . ILE A 1 182 ? -18.665 -9.889 18.224 1.00 93.88 182 ILE A N 1
ATOM 1303 C CA . ILE A 1 182 ? -17.482 -9.516 18.998 1.00 93.88 182 ILE A CA 1
ATOM 1304 C C . ILE A 1 182 ? -17.255 -10.571 20.071 1.00 93.88 182 ILE A C 1
ATOM 1306 O O . ILE A 1 182 ? -18.173 -10.923 20.797 1.00 93.88 182 ILE A O 1
ATOM 1310 N N . PHE A 1 183 ? -16.033 -11.081 20.176 1.00 94.31 183 PHE A N 1
ATOM 1311 C CA . PHE A 1 183 ? -15.639 -12.028 21.213 1.00 94.31 183 PHE A CA 1
ATOM 1312 C C . PHE A 1 183 ? -14.510 -11.430 22.048 1.00 94.31 183 PHE A C 1
ATOM 1314 O O . PHE A 1 183 ? -13.421 -11.223 21.521 1.00 94.31 183 PHE A O 1
ATOM 1321 N N . GLY A 1 184 ? -14.761 -11.200 23.340 1.00 91.12 184 GLY A N 1
ATOM 1322 C CA . GLY A 1 184 ? -13.748 -10.689 24.278 1.00 91.12 184 GLY A CA 1
ATOM 1323 C C . GLY A 1 184 ? -12.581 -11.652 24.501 1.00 91.12 184 GLY A C 1
ATOM 1324 O O . GLY A 1 184 ? -11.439 -11.259 24.373 1.00 91.12 184 GLY A O 1
ATOM 1325 N N . ASN A 1 185 ? -12.870 -12.950 24.658 1.00 92.94 185 ASN A N 1
ATOM 1326 C CA . ASN A 1 185 ? -11.940 -13.980 25.153 1.00 92.94 185 ASN A CA 1
ATOM 1327 C C . ASN A 1 185 ? -11.508 -13.756 26.618 1.00 92.94 185 ASN A C 1
ATOM 1329 O O . ASN A 1 185 ? -12.376 -13.647 27.484 1.00 92.94 185 ASN A O 1
ATOM 1333 N N . ASP A 1 186 ? -10.218 -13.901 26.928 1.00 91.69 186 ASP A N 1
ATOM 1334 C CA . ASP A 1 186 ? -9.714 -14.064 28.289 1.00 91.69 186 ASP A CA 1
ATOM 1335 C C . ASP A 1 186 ? -9.304 -12.701 28.857 1.00 91.69 186 ASP A C 1
ATOM 1337 O O . ASP A 1 186 ? -8.211 -12.215 28.591 1.00 91.69 186 ASP A O 1
ATOM 1341 N N . GLY A 1 187 ? -10.116 -12.144 29.754 1.00 94.06 187 GLY A N 1
ATOM 1342 C CA . GLY A 1 187 ? -9.759 -10.933 30.485 1.00 94.06 187 GLY A CA 1
ATOM 1343 C C . GLY A 1 187 ? -10.960 -10.149 30.993 1.00 94.06 187 GLY A C 1
ATOM 1344 O O . GLY A 1 187 ? -12.079 -10.662 31.036 1.00 94.06 187 GLY A O 1
ATOM 1345 N N . ASP A 1 188 ? -10.701 -8.936 31.484 1.00 93.81 188 ASP A N 1
ATOM 1346 C CA . ASP A 1 188 ? -11.737 -8.030 31.992 1.00 93.81 188 ASP A CA 1
ATOM 1347 C C . ASP A 1 188 ? -12.089 -7.006 30.898 1.00 93.81 188 ASP A C 1
ATOM 1349 O O . ASP A 1 188 ? -11.633 -5.861 30.939 1.00 93.81 188 ASP A O 1
ATOM 1353 N N . ASP A 1 189 ? -12.910 -7.430 29.936 1.00 95.75 189 ASP A N 1
ATOM 1354 C CA . ASP A 1 189 ? -13.200 -6.650 28.728 1.00 95.75 189 ASP A CA 1
ATOM 1355 C C . ASP A 1 189 ? -14.358 -5.661 28.896 1.00 95.75 189 ASP A C 1
ATOM 1357 O O . ASP A 1 189 ? -15.361 -5.906 29.579 1.00 95.75 189 ASP A O 1
ATOM 1361 N N . TYR A 1 190 ? -14.256 -4.544 28.183 1.00 95.75 190 TYR A N 1
ATOM 1362 C CA . TYR A 1 190 ? -15.351 -3.633 27.888 1.00 95.75 190 TYR A CA 1
ATOM 1363 C C . TYR A 1 190 ? -15.715 -3.748 26.408 1.00 95.75 190 TYR A C 1
ATOM 1365 O O . TYR A 1 190 ? -14.954 -3.331 25.540 1.00 95.75 190 TYR A O 1
ATOM 1373 N N . ILE A 1 191 ? -16.907 -4.264 26.118 1.00 94.06 191 ILE A N 1
ATOM 1374 C CA . ILE A 1 191 ? -17.416 -4.372 24.750 1.00 94.06 191 ILE A CA 1
ATOM 1375 C C . ILE A 1 191 ? -18.712 -3.576 24.638 1.00 9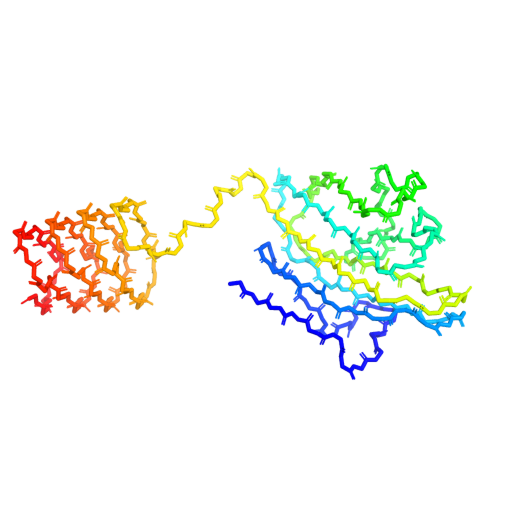4.06 191 ILE A C 1
ATOM 1377 O O . ILE A 1 191 ? -19.665 -3.802 25.389 1.00 94.06 191 ILE A O 1
ATOM 1381 N N . ASP A 1 192 ? -18.737 -2.651 23.685 1.00 93.44 192 ASP A N 1
ATOM 1382 C CA . ASP A 1 192 ? -19.888 -1.828 23.344 1.00 93.44 192 ASP A CA 1
ATOM 1383 C C . ASP A 1 192 ? -20.267 -2.047 21.877 1.00 93.44 192 ASP A C 1
ATOM 1385 O O . ASP A 1 192 ? -19.650 -1.498 20.964 1.00 93.44 192 ASP A O 1
ATOM 1389 N N . GLY A 1 193 ? -21.300 -2.859 21.646 1.00 85.19 193 GLY A N 1
ATOM 1390 C CA . GLY A 1 193 ? -21.857 -3.087 20.307 1.00 85.19 193 GLY A CA 1
ATOM 1391 C C . GLY A 1 193 ? -22.520 -1.849 19.688 1.00 85.19 193 GLY A C 1
ATOM 1392 O O . GLY A 1 193 ? -22.806 -1.849 18.503 1.00 85.19 193 GLY A O 1
ATOM 1393 N N . ASN A 1 194 ? -22.725 -0.763 20.449 1.00 83.88 194 ASN A N 1
ATOM 1394 C CA . ASN A 1 194 ? -23.429 0.440 20.002 1.00 83.88 194 ASN A CA 1
ATOM 1395 C C . ASN A 1 194 ? -24.851 0.152 19.455 1.00 83.88 194 ASN A C 1
ATOM 1397 O O . ASN A 1 194 ? -25.732 -0.264 20.214 1.00 83.88 194 ASN A O 1
ATOM 1401 N N . GLU A 1 195 ? -25.154 0.506 18.201 1.00 76.94 195 GLU A N 1
ATOM 1402 C CA . GLU A 1 195 ? -26.514 0.458 17.653 1.00 76.94 195 GLU A CA 1
ATOM 1403 C C . GLU A 1 195 ? -26.792 -0.887 16.964 1.00 76.94 195 GLU A C 1
ATOM 1405 O O . GLU A 1 195 ? -25.994 -1.321 16.146 1.00 76.94 195 GLU A O 1
ATOM 1410 N N . ASN A 1 196 ? -28.016 -1.414 17.152 1.00 75.62 196 ASN A N 1
ATOM 1411 C CA . ASN A 1 196 ? -28.606 -2.639 16.572 1.00 75.62 196 ASN A CA 1
ATOM 1412 C C . ASN A 1 196 ? -28.529 -3.888 17.474 1.00 75.62 196 ASN A C 1
ATOM 1414 O O . ASN A 1 196 ? -28.837 -3.794 18.658 1.00 75.62 196 ASN A O 1
ATOM 1418 N N . ASN A 1 197 ? -28.416 -5.082 16.880 1.00 77.25 197 ASN A N 1
ATOM 1419 C CA . ASN A 1 197 ? -28.655 -6.365 17.542 1.00 77.25 197 ASN A CA 1
ATOM 1420 C C . ASN A 1 197 ? -27.459 -7.274 17.290 1.00 77.25 197 ASN A C 1
ATOM 1422 O O . ASN A 1 197 ? -27.491 -8.085 16.355 1.00 77.25 197 ASN A O 1
ATOM 1426 N N . ASP A 1 198 ? -26.466 -7.088 18.143 1.00 77.88 198 ASP A N 1
ATOM 1427 C CA . ASP A 1 198 ? -25.126 -7.656 18.044 1.00 77.88 198 ASP A CA 1
ATOM 1428 C C . ASP A 1 198 ? -25.004 -8.930 18.881 1.00 77.88 198 ASP A C 1
ATOM 1430 O O . ASP A 1 198 ? -25.782 -9.157 19.816 1.00 77.88 198 ASP A O 1
ATOM 1434 N N . ASP A 1 199 ? -24.030 -9.760 18.526 1.00 80.06 199 ASP A N 1
ATOM 1435 C CA . ASP A 1 199 ? -23.634 -10.941 19.288 1.00 80.06 199 ASP A CA 1
ATOM 1436 C C . ASP A 1 199 ? -22.298 -10.629 19.992 1.00 80.06 199 ASP A C 1
ATOM 1438 O O . ASP A 1 199 ? -21.284 -10.435 19.319 1.00 80.06 199 ASP A O 1
ATOM 1442 N N . LEU A 1 200 ? -22.314 -10.554 21.332 1.00 82.25 200 LEU A N 1
ATOM 1443 C CA . LEU A 1 200 ? -21.178 -10.185 22.200 1.00 82.25 200 LEU A CA 1
ATOM 1444 C C . LEU A 1 200 ? -20.818 -11.313 23.184 1.00 82.25 200 LEU A C 1
ATOM 1446 O O . LEU A 1 200 ? -21.764 -11.999 23.653 1.00 82.25 200 LEU A O 1
#

Sequence (200 aa):
MATIIETTEAPFSNTTPYSLLPGDNFRGTVGSFGDQDTIALSLLAGETYEISLVSSGITPFNSGNVFLTDGLSTVIPVFGFSSLAATGYTTSFTAPSSGVFFFTVQGFTPSAEYSLSISDPSMPPPPAGPTSGNDSLTGTEGNDIVDLLAGDDWFDALAGNDSILAGDGADTVFGGTGKDTIFGNDGDDYIDGNENNDDL

Foldseek 3Di:
DEEAEDPDQADPDPPGPAEDEAPYKYKYKFAAQPRKHKHKYFDAAQFKKKKKKAKPDDWDQAPVFKFKADPVRHTDPQPDSHIDDNGIDIGIDHHNHGGIMMIMGHHDPHMIMMMMHMHGPVPDPQQPQADQEEGEEEADQEEEEHENAHYAYEYHRAHYAYEYEQYHEAYEYELHDDEYEYHDPHYNYHYHPDDDDYHD

Secondary structure (DSSP, 8-state):
--EEE--S---SSTT-S-EE-TT-EEEEEE-STT-EEEEEEEE-TT-EEEEEEEEESS----TTTEEEE-TT-PEE--TT-SS--TT-EEEEEE-SSSEEEEEEEE--SS-EEEEEEEE-SSS-S------SS--EEE--SS--EEE--BSS-EEE--EE--EEEEEES--EEE--EE--EEEEEES--EEE--BS--B-